Protein AF-A0AAE4A2B8-F1 (afdb_monomer_lite)

Structure (mmCIF, N/CA/C/O backbone):
data_AF-A0AAE4A2B8-F1
#
_entry.id   AF-A0AAE4A2B8-F1
#
loop_
_atom_site.group_PDB
_atom_site.id
_atom_site.type_symbol
_atom_site.label_atom_id
_atom_site.label_alt_id
_atom_site.label_comp_id
_atom_site.label_asym_id
_atom_site.label_entity_id
_atom_site.label_seq_id
_atom_site.pdbx_PDB_ins_code
_atom_site.Cartn_x
_atom_site.Cartn_y
_atom_site.Cartn_z
_atom_site.occupancy
_atom_site.B_iso_or_equiv
_atom_site.auth_seq_id
_atom_site.auth_comp_id
_atom_site.auth_asym_id
_atom_site.auth_atom_id
_atom_site.pdbx_PDB_model_num
ATOM 1 N N . MET A 1 1 ? 23.961 80.476 36.721 1.00 44.56 1 MET A N 1
ATOM 2 C CA . MET A 1 1 ? 23.273 79.254 37.186 1.00 44.56 1 MET A CA 1
ATOM 3 C C . MET A 1 1 ? 22.416 78.763 36.032 1.00 44.56 1 MET A C 1
ATOM 5 O O . MET A 1 1 ? 21.401 79.382 35.756 1.00 44.56 1 MET A O 1
ATOM 9 N N . SER A 1 2 ? 22.883 77.753 35.294 1.00 42.41 2 SER A N 1
ATOM 10 C CA . SER A 1 2 ? 22.175 77.204 34.130 1.00 42.41 2 SER A CA 1
ATOM 11 C C . SER A 1 2 ? 21.962 75.714 34.352 1.00 42.41 2 SER A C 1
ATOM 13 O O . SER A 1 2 ? 22.921 74.942 34.337 1.00 42.41 2 SER A O 1
ATOM 15 N N . ASP A 1 3 ? 20.706 75.346 34.588 1.00 50.31 3 ASP A N 1
ATOM 16 C CA . ASP A 1 3 ? 20.246 73.971 34.750 1.00 50.31 3 ASP A CA 1
ATOM 17 C C . ASP A 1 3 ? 20.332 73.227 33.414 1.00 50.31 3 ASP A C 1
ATOM 19 O O . ASP A 1 3 ? 19.619 73.533 32.455 1.00 50.31 3 ASP A O 1
ATOM 23 N N . LYS A 1 4 ? 21.223 72.237 33.334 1.00 56.34 4 LYS A N 1
ATOM 24 C CA . LYS A 1 4 ? 21.272 71.294 32.213 1.00 56.34 4 LYS A CA 1
ATOM 25 C C . LYS A 1 4 ? 20.307 70.146 32.509 1.00 56.34 4 LYS A C 1
ATOM 27 O O . LYS A 1 4 ? 20.666 69.185 33.185 1.00 56.34 4 LYS A O 1
ATOM 32 N N . MET A 1 5 ? 19.084 70.241 31.985 1.00 54.81 5 MET A N 1
ATOM 33 C CA . MET A 1 5 ? 18.127 69.130 31.953 1.00 54.81 5 MET A CA 1
ATOM 34 C C . MET A 1 5 ? 18.669 67.992 31.082 1.00 54.81 5 MET A C 1
ATOM 36 O O . MET A 1 5 ? 18.694 68.075 29.854 1.00 54.81 5 MET A O 1
ATOM 40 N N . ASN A 1 6 ? 19.099 66.917 31.737 1.00 56.41 6 ASN A N 1
ATOM 41 C CA . ASN A 1 6 ? 19.551 65.689 31.100 1.00 56.41 6 ASN A CA 1
ATOM 42 C C . ASN A 1 6 ? 18.320 64.821 30.774 1.00 56.41 6 ASN A C 1
ATOM 44 O O . ASN A 1 6 ? 17.798 64.115 31.636 1.00 56.41 6 ASN A O 1
ATOM 48 N N . TRP A 1 7 ? 17.822 64.898 29.538 1.00 53.09 7 TRP A N 1
ATOM 49 C CA . TRP A 1 7 ? 16.760 64.016 29.047 1.00 53.09 7 TRP A CA 1
ATOM 50 C C . TRP A 1 7 ? 17.338 62.623 28.770 1.00 53.09 7 TRP A C 1
ATOM 52 O O . TRP A 1 7 ? 17.939 62.374 27.725 1.00 53.09 7 TRP A O 1
ATOM 62 N N . SER A 1 8 ? 17.166 61.698 29.713 1.00 55.66 8 SER A N 1
ATOM 63 C CA . SER A 1 8 ? 17.488 60.281 29.538 1.00 55.66 8 SER A CA 1
ATOM 64 C C . SER A 1 8 ? 16.465 59.619 28.605 1.00 55.66 8 SER A C 1
ATOM 66 O O . SER A 1 8 ? 15.427 59.102 29.017 1.00 55.66 8 SER A O 1
ATOM 68 N N . VAL A 1 9 ? 16.749 59.639 27.302 1.00 60.00 9 VAL A N 1
ATOM 69 C CA . VAL A 1 9 ? 15.958 58.918 26.296 1.00 60.00 9 VAL A CA 1
ATOM 70 C C . VAL A 1 9 ? 16.115 57.415 26.542 1.00 60.00 9 VAL A C 1
ATOM 72 O O . VAL A 1 9 ? 17.179 56.849 26.305 1.00 60.00 9 VAL A O 1
ATOM 75 N N . SER A 1 10 ? 15.059 56.765 27.038 1.00 58.59 10 SER A N 1
ATOM 76 C CA . SER A 1 10 ? 15.020 55.314 27.264 1.00 58.59 10 SER A CA 1
ATOM 77 C C . SER A 1 10 ? 15.259 54.545 25.951 1.00 58.59 10 SER A C 1
ATOM 79 O O . SER A 1 10 ? 14.395 54.575 25.071 1.00 58.59 10 SER A O 1
ATOM 81 N N . PRO A 1 11 ? 16.364 53.785 25.799 1.00 57.56 11 PRO A N 1
ATOM 82 C CA . PRO A 1 11 ? 16.707 53.099 24.547 1.00 57.56 11 PRO A CA 1
ATOM 83 C C . PRO A 1 11 ? 15.892 51.811 24.278 1.00 57.56 11 PRO A C 1
ATOM 85 O O . PRO A 1 11 ? 16.266 50.985 23.448 1.00 57.56 11 PRO A O 1
ATOM 88 N N . GLY A 1 12 ? 14.763 51.604 24.965 1.00 55.81 12 GLY A N 1
ATOM 89 C CA . GLY A 1 12 ? 14.035 50.327 24.972 1.00 55.81 12 GLY A CA 1
ATOM 90 C C . GLY A 1 12 ? 12.977 50.133 23.878 1.00 55.81 12 GLY A C 1
ATOM 91 O O . GLY A 1 12 ? 12.663 48.993 23.542 1.00 55.81 12 GLY A O 1
ATOM 92 N N . ALA A 1 13 ? 12.419 51.204 23.303 1.00 57.38 13 ALA A N 1
ATOM 93 C CA . ALA A 1 13 ? 11.236 51.089 22.438 1.00 57.38 13 ALA A CA 1
ATOM 94 C C . ALA A 1 13 ? 11.555 50.670 20.986 1.00 57.38 13 ALA A C 1
ATOM 96 O O . ALA A 1 13 ? 10.798 49.912 20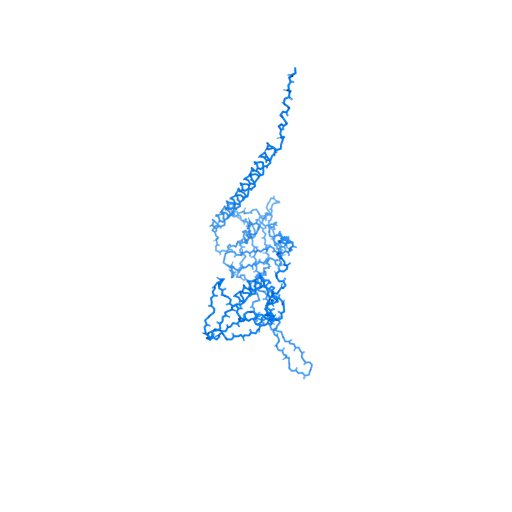.379 1.00 57.38 13 ALA A O 1
ATOM 97 N N . GLY A 1 14 ? 12.697 51.094 20.428 1.00 59.78 14 GLY A N 1
ATOM 98 C CA . GLY A 1 14 ? 13.074 50.773 19.042 1.00 59.78 14 GLY A CA 1
ATOM 99 C C . GLY A 1 14 ? 13.418 49.293 18.815 1.00 59.78 14 GLY A C 1
ATOM 100 O O . GLY A 1 14 ? 13.102 48.725 17.771 1.00 59.78 14 GLY A O 1
ATOM 101 N N . THR A 1 15 ? 14.004 48.636 19.818 1.00 62.59 15 THR A N 1
ATOM 102 C CA . THR A 1 15 ? 14.521 47.256 19.724 1.00 62.59 15 THR A CA 1
ATOM 103 C C . THR A 1 15 ? 13.422 46.188 19.777 1.00 62.59 15 THR A C 1
ATOM 105 O O . THR A 1 15 ? 13.607 45.066 19.303 1.00 62.59 15 THR A O 1
ATOM 108 N N . VAL A 1 16 ? 12.254 46.510 20.341 1.00 70.69 16 VAL A N 1
ATOM 109 C CA . VAL A 1 16 ? 11.109 45.584 20.389 1.00 70.69 16 VAL A CA 1
ATOM 110 C C . VAL A 1 16 ? 10.415 45.523 19.025 1.00 70.69 16 VAL A C 1
ATOM 112 O O . VAL A 1 16 ? 10.127 44.432 18.527 1.00 70.69 16 VAL A O 1
ATOM 115 N N . ILE A 1 17 ? 10.256 46.674 18.363 1.00 73.88 17 ILE A N 1
ATOM 116 C CA . ILE A 1 17 ? 9.599 46.781 17.050 1.00 73.88 17 ILE A CA 1
ATOM 117 C C . ILE A 1 17 ? 10.389 46.024 15.968 1.00 73.88 17 ILE A C 1
ATOM 119 O O . ILE A 1 17 ? 9.799 45.382 15.095 1.00 73.88 17 ILE A O 1
ATOM 123 N N . THR A 1 18 ? 11.724 46.025 16.034 1.00 81.56 18 THR A N 1
ATOM 124 C CA . THR A 1 18 ? 12.570 45.295 15.073 1.00 81.56 18 THR A CA 1
ATOM 125 C C . THR A 1 18 ? 12.458 43.775 15.228 1.00 81.56 18 THR A C 1
ATOM 127 O O . THR A 1 18 ? 12.381 43.059 14.227 1.00 81.56 18 THR A O 1
ATOM 130 N N . ARG A 1 19 ? 12.353 43.260 16.461 1.00 87.31 19 ARG A N 1
ATOM 131 C CA . ARG A 1 19 ? 12.187 41.817 16.729 1.00 87.31 19 ARG A CA 1
ATOM 132 C C . ARG A 1 19 ? 10.827 41.285 16.284 1.00 87.31 19 ARG A C 1
ATOM 134 O O . ARG A 1 19 ? 10.747 40.166 15.774 1.00 87.31 19 ARG A O 1
ATOM 141 N N . GLU A 1 20 ? 9.759 42.058 16.461 1.00 89.44 20 GLU A N 1
ATOM 142 C CA . GLU A 1 20 ? 8.422 41.657 16.012 1.00 89.44 20 GLU A CA 1
ATOM 143 C C . GLU A 1 20 ? 8.308 41.624 14.486 1.00 89.44 20 GLU A C 1
ATOM 145 O O . GLU A 1 20 ? 7.768 40.657 13.940 1.00 89.44 20 GLU A O 1
ATOM 150 N N . ARG A 1 21 ? 8.889 42.612 13.788 1.00 92.38 21 ARG A N 1
ATOM 151 C CA . ARG A 1 21 ? 8.970 42.615 12.318 1.00 92.38 21 ARG A CA 1
ATOM 152 C C . ARG A 1 21 ? 9.756 41.413 11.793 1.00 92.38 21 ARG A C 1
ATOM 154 O O . ARG A 1 21 ? 9.234 40.690 10.949 1.00 92.38 21 ARG A O 1
ATOM 161 N N . ALA A 1 22 ? 10.921 41.118 12.373 1.00 92.44 22 ALA A N 1
ATOM 162 C CA . ALA A 1 22 ? 11.721 39.951 11.993 1.00 92.44 22 ALA A CA 1
ATOM 163 C C . ALA A 1 22 ? 10.960 38.623 12.190 1.00 92.44 22 ALA A C 1
ATOM 165 O O . ALA A 1 22 ? 10.962 37.760 11.313 1.00 92.44 22 ALA A O 1
ATOM 166 N N . ARG A 1 23 ? 10.233 38.459 13.306 1.00 95.19 23 ARG A N 1
ATOM 167 C CA . ARG A 1 23 ? 9.387 37.271 13.544 1.00 95.19 23 ARG A CA 1
ATOM 168 C C . ARG A 1 23 ? 8.221 37.179 12.559 1.00 95.19 23 ARG A C 1
ATOM 170 O O . ARG A 1 23 ? 7.865 36.080 12.132 1.00 95.19 23 ARG A O 1
ATOM 177 N N . ALA A 1 24 ? 7.603 38.306 12.210 1.00 94.69 24 ALA A N 1
ATOM 178 C CA . ALA A 1 24 ? 6.522 38.345 11.231 1.00 94.69 24 ALA A CA 1
ATOM 179 C C . ALA A 1 24 ? 7.020 37.965 9.827 1.00 94.69 24 ALA A C 1
ATOM 181 O O . ALA A 1 24 ? 6.363 37.181 9.140 1.00 94.69 24 ALA A O 1
ATOM 182 N N . GLU A 1 25 ? 8.192 38.455 9.427 1.00 95.94 25 GLU A N 1
ATOM 183 C CA . GLU A 1 25 ? 8.850 38.092 8.168 1.00 95.94 25 GLU A CA 1
ATOM 184 C C . GLU A 1 25 ? 9.233 36.613 8.131 1.00 95.94 25 GLU A C 1
ATOM 186 O O . GLU A 1 25 ? 8.885 35.926 7.171 1.00 95.94 25 GLU A O 1
ATOM 191 N N . GLN A 1 26 ? 9.826 36.080 9.205 1.00 96.38 26 GLN A N 1
ATOM 192 C CA . GLN A 1 26 ? 10.127 34.649 9.325 1.00 96.38 26 GLN A CA 1
ATOM 193 C C . GLN A 1 26 ? 8.867 33.786 9.187 1.00 96.38 26 GLN A C 1
ATOM 195 O O . GLN A 1 26 ? 8.855 32.833 8.409 1.00 96.38 26 GLN A O 1
ATOM 200 N N . ARG A 1 27 ? 7.767 34.145 9.865 1.00 97.56 27 ARG A N 1
ATOM 201 C CA . ARG A 1 27 ? 6.484 33.430 9.739 1.00 97.56 27 ARG A CA 1
ATOM 202 C C . ARG A 1 27 ? 5.917 33.507 8.322 1.00 97.56 27 ARG A C 1
ATOM 204 O O . ARG A 1 27 ? 5.387 32.512 7.830 1.00 97.56 27 ARG A O 1
ATOM 211 N N . ARG A 1 28 ? 6.009 34.663 7.654 1.00 97.38 28 ARG A N 1
ATOM 212 C CA . ARG A 1 28 ? 5.572 34.823 6.254 1.00 97.38 28 ARG A CA 1
ATOM 213 C C . ARG A 1 28 ? 6.415 33.966 5.311 1.00 97.38 28 ARG A C 1
ATOM 215 O O . ARG A 1 28 ? 5.841 33.280 4.468 1.00 97.38 28 ARG A O 1
ATOM 222 N N . ALA A 1 29 ? 7.735 33.946 5.491 1.00 96.69 29 ALA A N 1
ATOM 223 C CA . ALA A 1 29 ? 8.654 33.119 4.714 1.00 96.69 29 ALA A CA 1
ATOM 224 C C . ALA A 1 29 ? 8.389 31.620 4.926 1.00 96.69 29 ALA A C 1
ATOM 226 O O . ALA A 1 29 ? 8.275 30.871 3.958 1.00 96.69 29 ALA A O 1
ATOM 227 N N . GLU A 1 30 ? 8.187 31.180 6.170 1.00 97.38 30 GLU A N 1
ATOM 228 C CA . GLU A 1 30 ? 7.852 29.790 6.493 1.00 97.38 30 GLU A CA 1
ATOM 229 C C . GLU A 1 30 ? 6.497 29.379 5.891 1.00 97.38 30 GLU A C 1
ATOM 231 O O . GLU A 1 30 ? 6.365 28.313 5.281 1.00 97.38 30 GLU A O 1
ATOM 236 N N . GLN A 1 31 ? 5.481 30.243 5.993 1.00 97.62 31 GLN A N 1
ATOM 237 C CA . GLN A 1 31 ? 4.178 30.006 5.374 1.00 97.62 31 GLN A CA 1
ATOM 238 C C . GLN A 1 31 ? 4.271 29.950 3.845 1.00 97.62 31 GLN A C 1
ATOM 240 O O . GLN A 1 31 ? 3.659 29.065 3.239 1.00 97.62 31 GLN A O 1
ATOM 245 N N . ALA A 1 32 ? 5.035 30.850 3.222 1.00 97.00 32 ALA A N 1
ATOM 246 C CA . ALA A 1 32 ? 5.281 30.851 1.783 1.00 97.00 32 ALA A CA 1
ATOM 247 C C . ALA A 1 32 ? 6.007 29.569 1.347 1.00 97.00 32 ALA A C 1
ATOM 249 O O . ALA A 1 32 ? 5.544 28.893 0.429 1.00 97.00 32 ALA A O 1
ATOM 250 N N . ALA A 1 33 ? 7.052 29.154 2.069 1.00 96.31 33 ALA A N 1
ATOM 251 C CA . ALA A 1 33 ? 7.770 27.906 1.820 1.00 96.31 33 ALA A CA 1
ATOM 252 C C . ALA A 1 33 ? 6.855 26.679 1.963 1.00 96.31 33 ALA A C 1
ATOM 254 O O . ALA A 1 33 ? 6.874 25.776 1.125 1.00 96.31 33 ALA A O 1
ATOM 255 N N . ARG A 1 34 ? 5.985 26.648 2.981 1.00 97.38 34 ARG A N 1
ATOM 256 C CA . ARG A 1 34 ? 5.007 25.566 3.168 1.00 97.38 34 ARG A CA 1
ATOM 257 C C . ARG A 1 34 ? 3.971 25.525 2.043 1.00 97.38 34 ARG A C 1
ATOM 259 O O . ARG A 1 34 ? 3.606 24.434 1.599 1.00 97.38 34 ARG A O 1
ATOM 266 N N . ARG A 1 35 ? 3.495 26.685 1.572 1.00 97.50 35 ARG A N 1
ATOM 267 C CA . ARG A 1 35 ? 2.588 26.790 0.414 1.00 97.50 35 ARG A CA 1
ATOM 268 C C . ARG A 1 35 ? 3.275 26.309 -0.863 1.00 97.50 35 ARG A C 1
ATOM 270 O O . ARG A 1 35 ? 2.717 25.442 -1.529 1.00 97.50 35 ARG A O 1
ATOM 277 N N . ALA A 1 36 ? 4.499 26.764 -1.131 1.00 96.31 36 ALA A N 1
ATOM 278 C CA . ALA A 1 36 ? 5.293 26.349 -2.285 1.00 96.31 36 ALA A CA 1
ATOM 279 C C . ALA A 1 36 ? 5.567 24.835 -2.283 1.00 96.31 36 ALA A C 1
ATOM 281 O O . ALA A 1 36 ? 5.339 24.167 -3.289 1.00 96.31 36 ALA A O 1
ATOM 282 N N . ARG A 1 37 ? 5.946 24.251 -1.134 1.00 96.56 37 ARG A N 1
ATOM 283 C CA . ARG A 1 37 ? 6.122 22.793 -0.982 1.00 96.56 37 ARG A CA 1
ATOM 284 C C . ARG A 1 37 ? 4.835 22.026 -1.280 1.00 96.56 37 ARG A C 1
ATOM 286 O O . ARG A 1 37 ? 4.865 21.045 -2.019 1.00 96.56 37 ARG A O 1
ATOM 293 N N . ARG A 1 38 ? 3.694 22.478 -0.747 1.00 96.38 38 ARG A N 1
ATOM 294 C CA . ARG A 1 38 ? 2.382 21.865 -1.025 1.00 96.38 38 ARG A CA 1
ATOM 295 C C . ARG A 1 38 ? 2.003 21.976 -2.498 1.00 96.38 38 ARG A C 1
ATOM 297 O O . ARG A 1 38 ? 1.483 21.018 -3.061 1.00 96.38 38 ARG A O 1
ATOM 304 N N . GLU A 1 39 ? 2.254 23.118 -3.127 1.00 96.94 39 GLU A N 1
ATOM 305 C CA . GLU A 1 39 ? 1.971 23.321 -4.546 1.00 96.94 39 GLU A CA 1
ATOM 306 C C . GLU A 1 39 ? 2.850 22.426 -5.426 1.00 96.94 39 GLU A C 1
ATOM 308 O O . GLU A 1 39 ? 2.325 21.732 -6.296 1.00 96.94 39 GLU A O 1
ATOM 313 N N . ALA A 1 40 ? 4.153 22.353 -5.148 1.00 95.31 40 ALA A N 1
ATOM 314 C CA . ALA A 1 40 ? 5.075 21.448 -5.829 1.00 95.31 40 ALA A CA 1
ATOM 315 C C . ALA A 1 40 ? 4.649 19.979 -5.662 1.00 95.31 40 ALA A C 1
ATOM 317 O O . ALA A 1 40 ? 4.572 19.233 -6.638 1.00 95.31 40 ALA A O 1
ATOM 318 N N . GLN A 1 41 ? 4.266 19.566 -4.449 1.00 92.06 41 GLN A N 1
ATOM 319 C CA . GLN A 1 41 ? 3.732 18.225 -4.196 1.00 92.06 41 GLN A CA 1
ATOM 320 C C . GLN A 1 41 ? 2.450 17.947 -4.993 1.00 92.06 41 GLN A C 1
ATOM 322 O O . GLN A 1 41 ? 2.320 16.862 -5.565 1.00 92.06 41 GLN A O 1
ATOM 327 N N . ARG A 1 42 ? 1.526 18.916 -5.075 1.00 94.94 42 ARG A N 1
ATOM 328 C CA . ARG A 1 42 ? 0.292 18.809 -5.873 1.00 94.94 42 ARG A CA 1
ATOM 329 C C . ARG A 1 42 ? 0.586 18.717 -7.368 1.00 94.94 42 ARG A C 1
ATOM 331 O O . ARG A 1 42 ? 0.005 17.858 -8.027 1.00 94.94 42 ARG A O 1
ATOM 338 N N . LYS A 1 43 ? 1.492 19.547 -7.898 1.00 95.50 43 LYS A N 1
ATOM 339 C CA . LYS A 1 43 ? 1.922 19.507 -9.308 1.00 95.50 43 LYS A CA 1
ATOM 340 C C . LYS A 1 43 ? 2.559 18.159 -9.646 1.00 95.50 43 LYS A C 1
ATOM 342 O O . LYS A 1 43 ? 2.145 17.527 -10.615 1.00 95.50 43 LYS A O 1
ATOM 347 N N . ASN A 1 44 ? 3.455 17.661 -8.794 1.00 91.94 44 ASN A N 1
ATOM 348 C CA . ASN A 1 44 ? 4.092 16.355 -8.976 1.00 91.94 44 ASN A CA 1
ATOM 349 C C . ASN A 1 44 ? 3.072 15.204 -8.920 1.00 91.94 44 ASN A C 1
ATOM 351 O O . ASN A 1 44 ? 3.118 14.299 -9.750 1.00 91.94 44 ASN A O 1
ATOM 355 N N . ALA A 1 45 ? 2.108 15.250 -7.994 1.00 90.12 45 ALA A N 1
ATOM 356 C CA . ALA A 1 45 ? 1.033 14.260 -7.922 1.00 90.12 45 ALA A CA 1
ATOM 357 C C . ALA A 1 45 ? 0.099 14.316 -9.146 1.00 90.12 45 ALA A C 1
ATOM 359 O O . ALA A 1 45 ? -0.316 13.279 -9.662 1.00 90.12 45 ALA A O 1
ATOM 360 N N . ALA A 1 46 ? -0.213 15.514 -9.649 1.00 93.19 46 ALA A N 1
ATOM 361 C CA . ALA A 1 46 ? -1.019 15.691 -10.853 1.00 93.19 46 ALA A CA 1
ATOM 362 C C . ALA A 1 46 ? -0.294 15.175 -12.105 1.00 93.19 46 ALA A C 1
ATOM 364 O O . ALA A 1 46 ? -0.902 14.467 -12.909 1.00 93.19 46 ALA A O 1
ATOM 365 N N . ALA A 1 47 ? 1.000 15.474 -12.251 1.00 93.56 47 ALA A N 1
ATOM 366 C CA . ALA A 1 47 ? 1.837 14.957 -13.331 1.00 93.56 47 ALA A CA 1
ATOM 367 C C . ALA A 1 47 ? 1.908 13.422 -13.299 1.00 93.56 47 ALA A C 1
ATOM 369 O O . ALA A 1 47 ? 1.699 12.774 -14.325 1.00 93.56 47 ALA A O 1
ATOM 370 N N . TRP A 1 48 ? 2.092 12.838 -12.111 1.00 92.44 48 TRP A N 1
ATOM 371 C CA . TRP A 1 48 ? 2.048 11.391 -11.899 1.00 92.44 48 TRP A CA 1
ATOM 372 C C . TRP A 1 48 ? 0.705 10.775 -12.317 1.00 92.44 48 TRP A C 1
ATOM 374 O O . TRP A 1 48 ? 0.669 9.828 -13.102 1.00 92.44 48 TRP A O 1
ATOM 384 N N . ASN A 1 49 ? -0.413 11.354 -11.872 1.00 90.75 49 ASN A N 1
ATOM 385 C CA . ASN A 1 49 ? -1.748 10.875 -12.234 1.00 90.75 49 ASN A CA 1
ATOM 386 C C . ASN A 1 49 ? -2.021 10.987 -13.742 1.00 90.75 49 ASN A C 1
ATOM 388 O O . ASN A 1 49 ? -2.643 10.094 -14.316 1.00 90.75 49 ASN A O 1
ATOM 392 N N . ARG A 1 50 ? -1.540 12.053 -14.398 1.00 92.12 50 ARG A N 1
ATOM 393 C CA . ARG A 1 50 ? -1.613 12.196 -15.861 1.00 92.12 50 ARG A CA 1
ATOM 394 C C . ARG A 1 50 ? -0.798 11.113 -16.564 1.00 92.12 50 ARG A C 1
ATOM 396 O O . ARG A 1 50 ? -1.326 10.481 -17.472 1.00 92.12 50 ARG A O 1
ATOM 403 N N . LYS A 1 51 ? 0.442 10.859 -16.124 1.00 89.88 51 LYS A N 1
ATOM 404 C CA . LYS A 1 51 ? 1.299 9.794 -16.672 1.00 89.88 51 LYS A CA 1
ATOM 405 C C . LYS A 1 51 ? 0.617 8.431 -16.556 1.00 89.88 51 LYS A C 1
ATOM 407 O O . LYS A 1 51 ? 0.531 7.720 -17.546 1.00 89.88 51 LYS A O 1
ATOM 412 N N . LYS A 1 52 ? 0.052 8.119 -15.386 1.00 88.75 52 LYS A N 1
ATOM 413 C CA . LYS A 1 52 ? -0.686 6.874 -15.133 1.00 88.75 52 LYS A CA 1
ATOM 414 C C . LYS A 1 52 ? -1.905 6.705 -16.046 1.00 88.75 52 LYS A C 1
ATOM 416 O O . LYS A 1 52 ? -2.115 5.624 -16.575 1.00 88.75 52 LYS A O 1
ATOM 421 N N . ARG A 1 53 ? -2.703 7.762 -16.242 1.00 88.50 53 ARG A N 1
ATOM 422 C CA . ARG A 1 53 ? -3.909 7.726 -17.095 1.00 88.50 53 ARG A CA 1
ATOM 423 C C . ARG A 1 53 ? -3.609 7.578 -18.586 1.00 88.50 53 ARG A C 1
ATOM 425 O O . ARG A 1 53 ? -4.483 7.143 -19.317 1.00 88.50 53 ARG A O 1
ATOM 432 N N . ARG A 1 54 ? -2.410 7.965 -19.031 1.00 88.31 54 ARG A N 1
ATOM 433 C CA . ARG A 1 54 ? -1.978 7.827 -20.430 1.00 88.31 54 ARG A CA 1
ATOM 434 C C . ARG A 1 54 ? -1.527 6.411 -20.791 1.00 88.31 54 ARG A C 1
ATOM 436 O O . ARG A 1 54 ? -1.282 6.153 -21.963 1.00 88.31 54 ARG A O 1
ATOM 443 N N . VAL A 1 55 ? -1.375 5.519 -19.811 1.00 86.06 55 VAL A N 1
ATOM 444 C CA . VAL A 1 55 ? -0.990 4.131 -20.076 1.00 86.06 55 VAL A CA 1
ATOM 445 C C . VAL A 1 55 ? -2.219 3.377 -20.580 1.00 86.06 55 VAL A C 1
ATOM 447 O O . VAL A 1 55 ? -3.058 2.949 -19.789 1.00 86.06 55 VAL A O 1
ATOM 450 N N . ASN A 1 56 ? -2.321 3.237 -21.900 1.00 86.06 56 ASN A N 1
ATOM 451 C CA . ASN A 1 56 ? -3.257 2.316 -22.535 1.00 86.06 56 ASN A CA 1
ATOM 452 C C . ASN A 1 56 ? -2.643 0.917 -22.476 1.00 86.06 56 ASN A C 1
ATOM 454 O O . ASN A 1 56 ? -1.608 0.681 -23.096 1.00 86.06 56 ASN A O 1
ATOM 458 N N . LEU A 1 57 ? -3.254 0.028 -21.696 1.00 87.75 57 LEU A N 1
ATOM 459 C CA . LEU A 1 57 ? -2.813 -1.358 -21.579 1.00 87.75 57 LEU A CA 1
ATOM 460 C C . LEU A 1 57 ? -3.435 -2.180 -22.708 1.00 87.75 57 LEU A C 1
ATOM 462 O O . LEU A 1 57 ? -4.656 -2.160 -22.883 1.00 87.75 57 LEU A O 1
ATOM 466 N N . ALA A 1 58 ? -2.600 -2.891 -23.462 1.00 86.50 58 ALA A N 1
ATOM 467 C CA . ALA A 1 58 ? -3.054 -3.934 -24.371 1.00 86.50 58 ALA A CA 1
ATOM 468 C C . ALA A 1 58 ? -3.644 -5.118 -23.581 1.00 86.50 58 ALA A C 1
ATOM 470 O O . ALA A 1 58 ? -3.581 -5.174 -22.351 1.00 86.50 58 ALA A O 1
ATOM 471 N N . GLY A 1 59 ? -4.296 -6.046 -24.284 1.00 87.38 59 GLY A N 1
ATOM 472 C CA . GLY A 1 59 ? -5.154 -7.053 -23.658 1.00 87.38 59 GLY A CA 1
ATOM 473 C C . GLY A 1 59 ? -4.453 -7.964 -22.646 1.00 87.38 59 GLY A C 1
ATOM 474 O O . GLY A 1 59 ? -5.091 -8.387 -21.688 1.00 87.38 59 GLY A O 1
ATOM 475 N N . ASP A 1 60 ? -3.179 -8.246 -22.852 1.00 91.19 60 ASP A N 1
ATOM 476 C CA . ASP A 1 60 ? -2.310 -9.099 -22.040 1.00 91.19 60 ASP A CA 1
ATOM 477 C C . ASP A 1 60 ? -1.347 -8.294 -21.153 1.00 91.19 60 ASP A C 1
ATOM 479 O O . ASP A 1 60 ? -0.549 -8.862 -20.413 1.00 91.19 60 ASP A O 1
ATOM 483 N N . GLU A 1 61 ? -1.412 -6.964 -21.188 1.00 92.12 61 GLU A N 1
ATOM 484 C CA . GLU A 1 61 ? -0.509 -6.128 -20.413 1.00 92.12 61 GLU A CA 1
ATOM 485 C C . GLU A 1 61 ? -0.973 -5.915 -18.982 1.00 92.12 61 GLU A C 1
ATOM 487 O O . GLU A 1 61 ? -2.153 -5.709 -18.671 1.00 92.12 61 GLU A O 1
ATOM 492 N N . VAL A 1 62 ? 0.021 -5.877 -18.102 1.00 94.62 62 VAL A N 1
ATOM 493 C CA . VAL A 1 62 ? -0.141 -5.631 -16.683 1.00 94.62 62 VAL A CA 1
ATOM 494 C C . VAL A 1 62 ? 0.769 -4.499 -16.241 1.00 94.62 62 VAL A C 1
ATOM 496 O O . VAL A 1 62 ? 1.930 -4.383 -16.635 1.00 94.62 62 VAL A O 1
ATOM 499 N N . LEU A 1 63 ? 0.220 -3.646 -15.382 1.00 95.50 63 LEU A N 1
ATOM 500 C CA . LEU A 1 63 ? 0.940 -2.553 -14.752 1.00 95.50 63 LEU A CA 1
ATOM 501 C C . LEU A 1 63 ? 0.973 -2.772 -13.243 1.00 95.50 63 LEU A C 1
ATOM 503 O O . LEU A 1 63 ? -0.066 -2.754 -12.581 1.00 95.50 63 LEU A O 1
ATOM 507 N N . LEU A 1 64 ? 2.169 -2.922 -12.690 1.00 96.94 64 LEU A N 1
ATOM 508 C CA . LEU A 1 64 ? 2.397 -2.966 -11.250 1.00 96.94 64 LEU A CA 1
ATOM 509 C C . LEU A 1 64 ? 2.719 -1.554 -10.770 1.00 96.94 64 LEU A C 1
ATOM 511 O O . LEU A 1 64 ? 3.790 -1.022 -11.056 1.00 96.94 64 LEU A O 1
ATOM 515 N N . VAL A 1 65 ? 1.776 -0.921 -10.073 1.00 97.00 65 VAL A N 1
ATOM 516 C CA . VAL A 1 65 ? 1.859 0.496 -9.697 1.00 97.00 65 VAL A CA 1
ATOM 517 C C . VAL A 1 65 ? 2.123 0.654 -8.204 1.00 97.00 65 VAL A C 1
ATOM 519 O O . VAL A 1 65 ? 1.250 0.334 -7.394 1.00 97.00 65 VAL A O 1
ATOM 522 N N . SER A 1 66 ? 3.263 1.253 -7.851 1.00 96.75 66 SER A N 1
ATOM 523 C CA . SER A 1 66 ? 3.545 1.750 -6.501 1.00 96.75 66 SER A CA 1
ATOM 524 C C . SER A 1 66 ? 3.155 3.226 -6.413 1.00 96.75 66 SER A C 1
ATOM 526 O O . SER A 1 66 ? 3.794 4.105 -6.994 1.00 96.75 66 SER A O 1
ATOM 528 N N . ASN A 1 67 ? 2.071 3.532 -5.693 1.00 93.69 67 ASN A N 1
ATOM 529 C CA . ASN A 1 67 ? 1.675 4.931 -5.475 1.00 93.69 67 ASN A CA 1
ATOM 530 C C . ASN A 1 67 ? 2.634 5.657 -4.517 1.00 93.69 67 ASN A C 1
ATOM 532 O O . ASN A 1 67 ? 2.752 6.879 -4.592 1.00 93.69 67 ASN A O 1
ATOM 536 N N . GLU A 1 68 ? 3.279 4.908 -3.623 1.00 92.50 68 GLU A N 1
ATOM 537 C CA . GLU A 1 68 ? 4.164 5.419 -2.573 1.00 92.50 68 GLU A CA 1
ATOM 538 C C . GLU A 1 68 ? 5.485 5.889 -3.178 1.00 92.50 68 GLU A C 1
ATOM 540 O O . GLU A 1 68 ? 5.889 7.030 -2.969 1.00 92.50 68 GLU A O 1
ATOM 545 N N . GLN A 1 69 ? 6.078 5.059 -4.037 1.00 93.06 69 GLN A N 1
ATOM 546 C CA . GLN A 1 69 ? 7.321 5.380 -4.741 1.00 93.06 69 GLN A CA 1
ATOM 547 C C . GLN A 1 69 ? 7.086 6.146 -6.055 1.00 93.06 69 GLN A C 1
ATOM 549 O O . GLN A 1 69 ? 8.032 6.651 -6.653 1.00 93.06 69 GLN A O 1
ATOM 554 N N . ARG A 1 70 ? 5.824 6.290 -6.496 1.00 94.56 70 ARG A N 1
ATOM 555 C CA . ARG A 1 70 ? 5.435 6.949 -7.764 1.00 94.56 70 ARG A CA 1
ATOM 556 C C . ARG A 1 70 ? 6.158 6.351 -8.967 1.00 94.56 70 ARG A C 1
ATOM 558 O O . ARG A 1 70 ? 6.644 7.048 -9.860 1.00 94.56 70 ARG A O 1
ATOM 565 N N . THR A 1 71 ? 6.194 5.033 -8.976 1.00 95.00 71 THR A N 1
ATOM 566 C CA . THR A 1 71 ? 6.848 4.209 -9.980 1.00 95.00 71 THR A CA 1
ATOM 567 C C . THR A 1 71 ? 5.879 3.124 -10.436 1.00 95.00 71 THR A C 1
ATOM 569 O O . THR A 1 71 ? 4.902 2.786 -9.760 1.00 95.00 71 THR A O 1
ATOM 572 N N . PHE A 1 72 ? 6.078 2.636 -11.655 1.00 95.69 72 PHE A N 1
ATOM 573 C CA . PHE A 1 72 ? 5.321 1.512 -12.179 1.00 95.69 72 PHE A CA 1
ATOM 574 C C . PHE A 1 72 ? 6.230 0.629 -13.020 1.00 95.69 72 PHE A C 1
ATOM 576 O O . PHE A 1 72 ? 7.116 1.148 -13.698 1.00 95.69 72 PHE A O 1
ATOM 583 N N . VAL A 1 73 ? 5.982 -0.674 -12.970 1.00 95.31 73 VAL A N 1
ATOM 584 C CA . VAL A 1 73 ? 6.585 -1.660 -13.870 1.00 95.31 73 VAL A CA 1
ATOM 585 C C . VAL A 1 73 ? 5.504 -2.097 -14.842 1.00 95.31 73 VAL A C 1
ATOM 587 O O . VAL A 1 73 ? 4.393 -2.427 -14.417 1.00 95.31 73 VAL A O 1
ATOM 590 N N . ARG A 1 74 ? 5.811 -2.038 -16.136 1.00 93.31 74 ARG A N 1
ATOM 591 C CA . ARG A 1 74 ? 4.945 -2.540 -17.202 1.00 93.31 74 ARG A CA 1
ATOM 592 C C . ARG A 1 74 ? 5.476 -3.904 -17.617 1.00 93.31 74 ARG A C 1
ATOM 594 O O . ARG A 1 74 ? 6.675 -4.055 -17.798 1.00 93.31 74 ARG A O 1
ATOM 601 N N . ALA A 1 75 ? 4.589 -4.873 -17.745 1.00 94.50 75 ALA A N 1
ATOM 602 C CA . ALA A 1 75 ? 4.932 -6.225 -18.150 1.00 94.50 75 ALA A CA 1
ATOM 603 C C . ALA A 1 75 ? 3.802 -6.804 -18.999 1.00 94.50 75 ALA A C 1
ATOM 605 O O . ALA A 1 75 ? 2.670 -6.314 -18.948 1.00 94.50 75 ALA A O 1
ATOM 606 N N . ARG A 1 76 ? 4.090 -7.865 -19.746 1.00 93.62 76 ARG A N 1
ATOM 607 C CA . ARG A 1 76 ? 3.058 -8.704 -20.365 1.00 93.62 76 ARG A CA 1
ATOM 608 C C . ARG A 1 76 ? 2.823 -9.926 -19.494 1.00 93.62 76 ARG A C 1
ATOM 610 O O . ARG A 1 76 ? 3.759 -10.411 -18.865 1.00 93.62 76 ARG A O 1
ATOM 617 N N . LEU A 1 77 ? 1.584 -10.388 -19.417 1.00 94.88 77 LEU A N 1
ATOM 618 C CA . LEU A 1 77 ? 1.292 -11.704 -18.871 1.00 94.88 77 LEU A CA 1
ATOM 619 C C . LEU A 1 77 ? 1.829 -12.754 -19.835 1.00 94.88 77 LEU A C 1
ATOM 621 O O . LEU A 1 77 ? 1.704 -12.608 -21.048 1.00 94.88 77 LEU A O 1
ATOM 625 N N . ASP A 1 78 ? 2.439 -13.781 -19.267 1.00 93.25 78 ASP A N 1
ATOM 626 C CA . ASP A 1 78 ? 2.679 -15.026 -19.981 1.00 93.25 78 ASP A CA 1
ATOM 627 C C . ASP A 1 78 ? 1.342 -15.725 -20.290 1.00 93.25 78 ASP A C 1
ATOM 629 O O . ASP A 1 78 ? 0.303 -15.379 -19.711 1.00 93.25 78 ASP A O 1
ATOM 633 N N . ASP A 1 79 ? 1.356 -16.703 -21.192 1.00 85.50 79 ASP A N 1
ATOM 634 C CA . ASP A 1 79 ? 0.141 -17.381 -21.639 1.00 85.50 79 ASP A CA 1
ATOM 635 C C . ASP A 1 79 ? -0.548 -18.111 -20.472 1.00 85.50 79 ASP A C 1
ATOM 637 O O . ASP A 1 79 ? -0.075 -19.119 -19.948 1.00 85.50 79 ASP A O 1
ATOM 641 N N . GLY A 1 80 ? -1.697 -17.583 -20.040 1.00 84.38 80 GLY A N 1
ATOM 642 C CA . GLY A 1 80 ? -2.519 -18.199 -19.003 1.00 84.38 80 GLY A CA 1
ATOM 643 C C . GLY A 1 80 ? -3.324 -17.209 -18.169 1.00 84.38 80 GLY A C 1
ATOM 644 O O . GLY A 1 80 ? -3.015 -16.022 -18.058 1.00 84.38 80 GLY A O 1
ATOM 645 N N . TYR A 1 81 ? -4.387 -17.712 -17.540 1.00 88.44 81 TYR A N 1
ATOM 646 C CA . TYR A 1 81 ? -5.098 -16.946 -16.523 1.00 88.44 81 TYR A CA 1
ATOM 647 C C . TYR A 1 81 ? -4.303 -16.992 -15.210 1.00 88.44 81 TYR A C 1
ATOM 649 O O . TYR A 1 81 ? -4.019 -18.092 -14.729 1.00 88.44 81 TYR A O 1
ATOM 657 N N . PRO A 1 82 ? -3.953 -15.846 -14.597 1.00 92.44 82 PRO A N 1
ATOM 658 C CA . PRO A 1 82 ? -3.165 -15.845 -13.373 1.00 92.44 82 PRO A CA 1
ATOM 659 C C . PRO A 1 82 ? -3.884 -16.585 -12.241 1.00 92.44 82 PRO A C 1
ATOM 661 O O . PRO A 1 82 ? -4.994 -16.183 -11.867 1.00 92.44 82 PRO A O 1
ATOM 664 N N . PRO A 1 83 ? -3.291 -17.644 -11.664 1.00 93.50 83 PRO A N 1
ATOM 665 C CA . PRO A 1 83 ? -3.963 -18.389 -10.621 1.00 93.50 83 PRO A CA 1
ATOM 666 C C . PRO A 1 83 ? -4.051 -17.556 -9.338 1.00 93.50 83 PRO A C 1
ATOM 668 O O . PRO A 1 83 ? -3.111 -16.864 -8.923 1.00 93.50 83 PRO A O 1
ATOM 671 N N . PHE A 1 84 ? -5.220 -17.637 -8.712 1.00 91.81 84 PHE A N 1
ATOM 672 C CA . PHE A 1 84 ? -5.563 -16.958 -7.472 1.00 91.81 84 PHE A CA 1
ATOM 673 C C . PHE A 1 84 ? -5.767 -18.005 -6.377 1.00 91.81 84 PHE A C 1
ATOM 675 O O . PHE A 1 84 ? -6.574 -18.922 -6.527 1.00 91.81 84 PHE A O 1
ATOM 682 N N . PHE A 1 85 ? -5.031 -17.868 -5.277 1.00 92.06 85 PHE A N 1
ATOM 683 C CA . PHE A 1 85 ? -5.035 -18.809 -4.160 1.00 92.06 85 PHE A CA 1
ATOM 684 C C . PHE A 1 85 ? -5.502 -18.120 -2.873 1.00 92.06 85 PHE A C 1
ATOM 686 O O . PHE A 1 85 ? -5.286 -16.926 -2.669 1.00 92.06 85 PHE A O 1
ATOM 693 N N . GLY A 1 86 ? -6.090 -18.883 -1.952 1.00 88.25 86 GLY A N 1
ATOM 694 C CA . GLY A 1 86 ? -6.522 -18.366 -0.651 1.00 88.25 86 GLY A CA 1
ATOM 695 C C . GLY A 1 86 ? -7.810 -17.537 -0.711 1.00 88.25 86 GLY A C 1
ATOM 696 O O . GLY A 1 86 ? -8.605 -17.666 -1.634 1.00 88.25 86 GLY A O 1
ATOM 697 N N . GLY A 1 87 ? -8.062 -16.734 0.328 1.00 80.56 87 GLY A N 1
ATOM 698 C CA . GLY A 1 87 ? -9.328 -16.001 0.490 1.00 80.56 87 GLY A CA 1
ATOM 699 C C . GLY A 1 87 ? -10.498 -16.835 1.021 1.00 80.56 87 GLY A C 1
ATOM 700 O O . GLY A 1 87 ? -11.520 -16.266 1.395 1.00 80.56 87 GLY A O 1
ATOM 701 N N . TYR A 1 88 ? -10.329 -18.152 1.122 1.00 83.00 88 TYR A N 1
ATOM 702 C CA . TYR A 1 88 ? -11.246 -19.049 1.820 1.00 83.00 88 TYR A CA 1
ATOM 703 C C . TYR A 1 88 ? -10.918 -19.109 3.321 1.00 83.00 88 TYR A C 1
ATOM 705 O O . TYR A 1 88 ? -9.804 -18.780 3.746 1.00 83.00 88 TYR A O 1
ATOM 713 N N . GLY A 1 89 ? -11.903 -19.492 4.138 1.00 85.31 89 GLY A N 1
ATOM 714 C CA . GLY A 1 89 ? -11.723 -19.638 5.583 1.00 85.31 89 GLY A CA 1
ATOM 715 C C . GLY A 1 89 ? -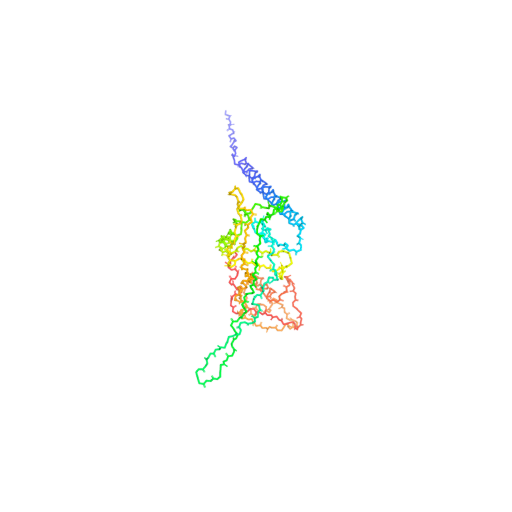10.623 -20.651 5.910 1.00 85.31 89 GLY A C 1
ATOM 716 O O . GLY A 1 89 ? -10.591 -21.732 5.332 1.00 85.31 89 GLY A O 1
ATOM 717 N N . GLY A 1 90 ? -9.717 -20.296 6.822 1.00 87.19 90 GLY A N 1
ATOM 718 C CA . GLY A 1 90 ? -8.672 -21.172 7.353 1.00 87.19 90 GLY A CA 1
ATOM 719 C C . GLY A 1 90 ? -9.246 -22.113 8.401 1.00 87.19 90 GLY A C 1
ATOM 720 O O . GLY A 1 90 ? -8.959 -21.976 9.590 1.00 87.19 90 GLY A O 1
ATOM 721 N N . TRP A 1 91 ? -10.121 -23.004 7.946 1.00 90.19 91 TRP A N 1
ATOM 722 C CA . TRP A 1 91 ? -10.594 -24.139 8.721 1.00 90.19 91 TRP A CA 1
ATOM 723 C C . TRP A 1 91 ? -9.491 -25.190 8.753 1.00 90.19 91 TRP A C 1
ATOM 725 O O . TRP A 1 91 ? -8.960 -25.564 7.708 1.00 90.19 91 TRP A O 1
ATOM 735 N N . GLU A 1 92 ? -9.122 -25.620 9.949 1.00 92.50 92 GLU A N 1
ATOM 736 C CA . GLU A 1 92 ? -8.122 -26.658 10.166 1.00 92.50 92 GLU A CA 1
ATOM 737 C C . GLU A 1 92 ? -8.731 -27.703 11.099 1.00 92.50 92 GLU A C 1
ATOM 739 O O . GLU A 1 92 ? -9.374 -27.353 12.093 1.00 92.50 92 GLU A O 1
ATOM 744 N N . ASP A 1 93 ? -8.562 -28.980 10.765 1.00 95.69 93 ASP A N 1
ATOM 745 C CA . ASP A 1 93 ? -9.017 -30.070 11.621 1.00 95.69 93 ASP A CA 1
ATOM 746 C C . ASP A 1 93 ? -8.020 -30.266 12.765 1.00 95.69 93 ASP A C 1
ATOM 748 O O . ASP A 1 93 ? -6.840 -30.546 12.553 1.00 95.69 93 ASP A O 1
ATOM 752 N N . GLU A 1 94 ? -8.498 -30.101 13.996 1.00 96.44 94 GLU A N 1
ATOM 753 C CA . GLU A 1 94 ? -7.720 -30.310 15.209 1.00 96.44 94 GLU A CA 1
ATOM 754 C C . GLU A 1 94 ? -7.931 -31.755 15.696 1.00 96.44 94 GLU A C 1
ATOM 756 O O . GLU A 1 94 ? -9.069 -32.146 16.008 1.00 96.44 94 GLU A O 1
ATOM 761 N N . PRO A 1 95 ? -6.869 -32.587 15.727 1.00 95.38 95 PRO A N 1
ATOM 762 C CA . PRO A 1 95 ? -6.987 -33.968 16.165 1.00 95.38 95 PRO A CA 1
ATOM 763 C C . PRO A 1 95 ? -7.284 -34.017 17.664 1.00 95.38 95 PRO A C 1
ATOM 765 O O . PRO A 1 95 ? -6.641 -33.343 18.468 1.00 95.38 95 PRO A O 1
ATOM 768 N N . ARG A 1 96 ? -8.244 -34.861 18.049 1.00 96.12 96 ARG A N 1
ATOM 769 C CA . ARG A 1 96 ? -8.582 -35.129 19.449 1.00 96.12 96 ARG A CA 1
ATOM 770 C C . ARG A 1 96 ? -8.342 -36.610 19.734 1.00 96.12 96 ARG A C 1
ATOM 772 O O . ARG A 1 96 ? -9.074 -37.436 19.192 1.00 96.12 96 ARG A O 1
ATOM 779 N N . PRO A 1 97 ? -7.325 -36.976 20.535 1.00 95.88 97 PRO A N 1
ATOM 780 C CA . PRO A 1 97 ? -7.038 -38.376 20.834 1.00 95.88 97 PRO A CA 1
ATOM 781 C C . PRO A 1 97 ? -8.281 -39.103 21.367 1.00 95.88 97 PRO A C 1
ATOM 783 O O . PRO A 1 97 ? -8.901 -38.653 22.328 1.00 95.88 97 PRO A O 1
ATOM 786 N N . GLY A 1 98 ? -8.663 -40.207 20.719 1.00 93.31 98 GLY A N 1
ATOM 787 C CA . GLY A 1 98 ? -9.842 -41.000 21.088 1.00 93.31 98 GLY A CA 1
ATOM 788 C C . GLY A 1 98 ? -11.201 -40.407 20.683 1.00 93.31 98 GLY A C 1
ATOM 789 O O . GLY A 1 98 ? -12.227 -40.928 21.112 1.00 93.31 98 GLY A O 1
ATOM 790 N N . GLN A 1 99 ? -11.242 -39.336 19.880 1.00 95.81 99 GLN A N 1
ATOM 791 C CA . GLN A 1 99 ? -12.478 -38.701 19.401 1.00 95.81 99 GLN A CA 1
ATOM 792 C C . GLN A 1 99 ? -12.385 -38.301 17.918 1.00 95.81 99 GLN A C 1
ATOM 794 O O . GLN A 1 99 ? -11.305 -38.240 17.335 1.00 95.81 99 GLN A O 1
ATOM 799 N N . VAL A 1 100 ? -13.531 -37.986 17.302 1.00 94.44 100 VAL A N 1
ATOM 800 C CA . VAL A 1 100 ? -13.584 -37.388 15.955 1.00 94.44 100 VAL A CA 1
ATOM 801 C C . VAL A 1 100 ? -12.933 -35.999 15.988 1.00 94.44 100 VAL A C 1
ATOM 803 O O . VAL A 1 100 ? -13.125 -35.238 16.949 1.00 94.44 100 VAL A O 1
ATOM 806 N N . SER A 1 101 ? -12.164 -35.664 14.949 1.00 94.44 101 SER A N 1
ATOM 807 C CA . SER A 1 101 ? -11.536 -34.349 14.797 1.00 94.44 101 SER A CA 1
ATOM 808 C C . SER A 1 101 ? -12.567 -33.221 14.890 1.00 94.44 101 SER A C 1
ATOM 810 O O . SER A 1 101 ? -13.739 -33.381 14.543 1.00 94.44 101 SER A O 1
ATOM 812 N N . ALA A 1 102 ? -12.140 -32.079 15.426 1.00 94.88 102 ALA A N 1
ATOM 813 C CA . ALA A 1 102 ? -12.952 -30.869 15.452 1.00 94.88 102 ALA A CA 1
ATOM 814 C C . ALA A 1 102 ? -12.424 -29.891 14.404 1.00 94.88 102 ALA A C 1
ATOM 816 O O . ALA A 1 102 ? -11.237 -29.577 14.399 1.00 94.88 102 ALA A O 1
ATOM 817 N N . THR A 1 103 ? -13.297 -29.376 13.544 1.00 95.69 103 THR A N 1
ATOM 818 C CA . THR A 1 103 ? -12.917 -28.341 12.579 1.00 95.69 103 THR A CA 1
ATOM 819 C C . THR A 1 103 ? -12.902 -26.982 13.279 1.00 95.69 103 THR A C 1
ATOM 821 O O . THR A 1 103 ? -13.941 -26.479 13.715 1.00 95.69 103 THR A O 1
ATOM 824 N N . VAL A 1 104 ? -11.720 -26.378 13.407 1.00 94.88 104 VAL A N 1
ATOM 825 C CA . VAL A 1 104 ? -11.515 -25.102 14.105 1.00 94.88 104 VAL A CA 1
ATOM 826 C C . VAL A 1 104 ? -11.192 -24.002 13.105 1.00 94.88 104 VAL A C 1
ATOM 828 O O . VAL A 1 104 ? -10.389 -24.167 12.189 1.00 94.88 104 VAL A O 1
ATOM 831 N N . TYR A 1 105 ? -11.808 -22.837 13.294 1.00 92.50 105 TYR A N 1
ATOM 832 C CA . TYR A 1 105 ? -11.512 -21.659 12.491 1.00 92.50 105 TYR A CA 1
ATOM 833 C C . TYR A 1 105 ? -10.286 -20.919 13.039 1.00 92.50 105 TYR A C 1
ATOM 835 O O . TYR A 1 105 ? -10.357 -20.282 14.091 1.00 92.50 105 TYR A O 1
ATOM 843 N N . ARG A 1 106 ? -9.161 -20.957 12.314 1.00 91.12 106 ARG A N 1
ATOM 844 C CA . ARG A 1 106 ? -7.909 -20.265 12.691 1.00 91.12 106 ARG A CA 1
ATOM 845 C C . ARG A 1 106 ? -7.795 -18.848 12.117 1.00 91.12 106 ARG A C 1
ATOM 847 O O . ARG A 1 106 ? -6.853 -18.125 12.430 1.00 91.12 106 ARG A O 1
ATOM 854 N N . GLY A 1 107 ? -8.758 -18.432 11.296 1.00 88.19 107 GLY A N 1
ATOM 855 C CA . GLY A 1 107 ? -8.788 -17.123 10.643 1.00 88.19 107 GLY A CA 1
ATOM 856 C C . GLY A 1 107 ? -8.825 -17.229 9.122 1.00 88.19 107 GLY A C 1
ATOM 857 O O . GLY A 1 107 ? -8.929 -18.310 8.559 1.00 88.19 107 GLY A O 1
ATOM 858 N N . THR A 1 108 ? -8.758 -16.098 8.423 1.00 89.75 108 THR A N 1
ATOM 859 C CA . THR A 1 108 ? -8.704 -16.073 6.952 1.00 89.75 108 THR A CA 1
ATOM 860 C C . THR A 1 108 ? -7.264 -15.886 6.493 1.00 89.75 108 THR A C 1
ATOM 862 O O . THR A 1 108 ? -6.608 -14.916 6.880 1.00 89.75 108 THR A O 1
ATOM 865 N N . ARG A 1 109 ? -6.763 -16.771 5.625 1.00 90.06 109 ARG A N 1
ATOM 866 C CA . ARG A 1 109 ? -5.459 -16.563 4.981 1.00 90.06 109 ARG A CA 1
ATOM 867 C C . ARG A 1 109 ? -5.592 -15.465 3.925 1.00 90.06 109 ARG A C 1
ATOM 869 O O . ARG A 1 109 ? -6.502 -15.501 3.096 1.00 90.06 109 ARG A O 1
ATOM 876 N N . ALA A 1 110 ? -4.683 -14.489 3.952 1.00 92.69 110 ALA A N 1
ATOM 877 C CA . ALA A 1 110 ? -4.667 -13.423 2.955 1.00 92.69 110 ALA A CA 1
ATOM 878 C C . ALA A 1 110 ? -4.529 -14.030 1.543 1.00 92.69 110 ALA A C 1
ATOM 880 O O . ALA A 1 110 ? -3.624 -14.845 1.343 1.00 92.69 110 ALA A O 1
ATOM 881 N N . PRO A 1 111 ? -5.386 -13.643 0.583 1.00 95.44 111 PRO A N 1
ATOM 882 C CA . PRO A 1 111 ? -5.290 -14.101 -0.791 1.00 95.44 111 PRO A CA 1
ATOM 883 C C . PRO A 1 111 ? -3.907 -13.892 -1.401 1.00 95.44 111 PRO A C 1
ATOM 885 O O . PRO A 1 111 ? -3.218 -12.909 -1.105 1.00 95.44 111 PRO A O 1
ATOM 888 N N . GLN A 1 112 ? -3.542 -14.801 -2.291 1.00 97.06 112 GLN A N 1
ATOM 889 C CA . GLN A 1 112 ? -2.327 -14.781 -3.083 1.00 97.06 112 GLN A CA 1
ATOM 890 C C . GLN A 1 112 ? -2.677 -14.785 -4.568 1.00 97.06 112 GLN A C 1
ATOM 892 O O . GLN A 1 112 ? -3.665 -15.375 -4.998 1.00 97.06 112 GLN A O 1
ATOM 897 N N . LEU A 1 113 ? -1.847 -14.122 -5.356 1.00 97.31 113 LEU A N 1
ATOM 898 C CA . LEU A 1 113 ? -1.990 -14.004 -6.796 1.00 97.31 113 LEU A CA 1
ATOM 899 C C . LEU A 1 113 ? -0.622 -14.261 -7.416 1.00 97.31 113 LEU A C 1
ATOM 901 O O . LEU A 1 113 ? 0.335 -13.559 -7.097 1.00 97.31 113 LEU A O 1
ATOM 905 N N . ARG A 1 114 ? -0.518 -15.266 -8.284 1.00 97.62 114 ARG A N 1
ATOM 906 C CA . ARG A 1 114 ? 0.736 -15.588 -8.972 1.00 97.62 114 ARG A CA 1
ATOM 907 C C . ARG A 1 114 ? 0.658 -15.077 -10.404 1.00 97.62 114 ARG A C 1
ATOM 909 O O . ARG A 1 114 ? -0.225 -15.476 -11.152 1.00 97.62 114 ARG A O 1
ATOM 916 N N . LEU A 1 115 ? 1.569 -14.183 -10.764 1.00 97.38 115 LEU A N 1
ATOM 917 C CA . LEU A 1 115 ? 1.674 -13.606 -12.099 1.00 97.38 115 LEU A CA 1
ATOM 918 C C . LEU A 1 115 ? 2.938 -14.139 -12.770 1.00 97.38 115 LEU A C 1
ATOM 920 O O . LEU A 1 115 ? 4.032 -13.897 -12.267 1.00 97.38 115 LEU A O 1
ATOM 924 N N . SER A 1 116 ? 2.796 -14.823 -13.898 1.00 97.25 116 SER A N 1
ATOM 925 C CA . SER A 1 116 ? 3.913 -15.070 -14.812 1.00 97.25 116 SER A CA 1
ATOM 926 C C . SER A 1 116 ? 4.012 -13.868 -15.744 1.00 97.25 116 SER A C 1
ATOM 928 O O . SER A 1 116 ? 3.052 -13.548 -16.442 1.00 97.25 116 SER A O 1
ATOM 930 N N . LEU A 1 117 ? 5.121 -13.140 -15.671 1.00 96.19 117 LEU A N 1
ATOM 931 C CA . LEU A 1 117 ? 5.326 -11.872 -16.356 1.00 96.19 117 LEU A CA 1
ATOM 932 C C . LEU A 1 117 ? 6.516 -11.956 -17.304 1.00 96.19 117 LEU A C 1
ATOM 934 O O . LEU A 1 117 ? 7.551 -12.531 -16.973 1.00 96.19 117 LEU A O 1
ATOM 938 N N . ILE A 1 118 ? 6.385 -11.290 -18.441 1.00 94.75 118 ILE A N 1
ATOM 939 C CA . ILE A 1 118 ? 7.460 -11.023 -19.385 1.00 94.75 118 ILE A CA 1
ATOM 940 C C . ILE A 1 118 ? 7.798 -9.534 -19.273 1.00 94.75 118 ILE A C 1
ATOM 942 O O . ILE A 1 118 ? 6.954 -8.671 -19.537 1.00 94.75 118 ILE A O 1
ATOM 946 N N . LEU A 1 119 ? 9.023 -9.237 -18.844 1.00 94.50 119 LEU A N 1
ATOM 947 C CA . LEU A 1 119 ? 9.589 -7.889 -18.802 1.00 94.50 119 LEU A CA 1
ATOM 948 C C . LEU A 1 119 ? 10.345 -7.587 -20.092 1.00 94.50 119 LEU A C 1
ATOM 950 O O . LEU A 1 119 ? 10.859 -8.502 -20.735 1.00 94.50 119 LEU A O 1
ATOM 954 N N . GLY A 1 120 ? 10.462 -6.303 -20.427 1.00 90.12 120 GLY A N 1
ATOM 955 C CA . GLY A 1 120 ? 11.038 -5.870 -21.696 1.00 90.12 120 GLY A CA 1
ATOM 956 C C . GLY A 1 120 ? 10.073 -6.080 -22.863 1.00 90.12 120 GLY A C 1
ATOM 957 O O . GLY A 1 120 ? 8.880 -6.319 -22.672 1.00 90.12 120 GLY A O 1
ATOM 958 N N . GLY A 1 121 ? 10.578 -5.949 -24.087 1.00 74.88 121 GLY A N 1
ATOM 959 C CA . GLY A 1 121 ? 9.707 -5.910 -25.260 1.00 74.88 121 GLY A CA 1
ATOM 960 C C . GLY A 1 121 ? 10.304 -6.401 -26.557 1.00 74.88 121 GLY A C 1
ATOM 961 O O . GLY A 1 121 ? 9.724 -6.108 -27.587 1.00 74.88 121 GLY A O 1
ATOM 962 N N . TRP A 1 122 ? 11.420 -7.128 -26.563 1.00 66.94 122 TRP A N 1
ATOM 963 C CA . TRP A 1 122 ? 11.990 -7.623 -27.820 1.00 66.94 122 TRP A CA 1
ATOM 964 C C . TRP A 1 122 ? 11.031 -8.587 -28.552 1.00 66.94 122 TRP A C 1
ATOM 966 O O . TRP A 1 122 ? 10.423 -9.434 -27.894 1.00 66.94 122 TRP A O 1
ATOM 976 N N . PRO A 1 123 ? 10.855 -8.471 -29.887 1.00 64.00 123 PRO A N 1
ATOM 977 C CA . PRO A 1 123 ? 11.568 -7.599 -30.839 1.00 64.00 123 PRO A CA 1
ATOM 978 C C . PRO A 1 123 ? 10.993 -6.178 -31.010 1.00 64.00 123 PRO A C 1
ATOM 980 O O . PRO A 1 123 ? 11.458 -5.419 -31.858 1.00 64.00 123 PRO A O 1
ATOM 983 N N . TYR A 1 124 ? 9.980 -5.791 -30.241 1.00 67.12 124 TYR A N 1
ATOM 984 C CA . TYR A 1 124 ? 9.287 -4.514 -30.382 1.00 67.12 124 TYR A CA 1
ATOM 985 C C . TYR A 1 124 ? 10.142 -3.326 -29.891 1.00 67.12 124 TYR A C 1
ATOM 987 O O . TYR A 1 124 ? 10.626 -3.329 -28.754 1.00 67.12 124 TYR A O 1
ATOM 995 N N . PRO A 1 125 ? 10.312 -2.266 -30.704 1.00 66.69 125 PRO A N 1
ATOM 996 C CA . PRO A 1 125 ? 10.999 -1.051 -30.274 1.00 66.69 125 PRO A CA 1
ATOM 997 C C . PRO A 1 125 ? 10.193 -0.280 -29.213 1.00 66.69 125 PRO A C 1
ATOM 999 O O . PRO A 1 125 ? 9.030 -0.576 -28.920 1.00 66.69 125 PRO A O 1
ATOM 1002 N N . ALA A 1 126 ? 10.819 0.735 -28.609 1.00 58.16 126 ALA A N 1
ATOM 1003 C CA . ALA A 1 126 ? 10.157 1.658 -27.687 1.00 58.16 126 ALA A CA 1
ATOM 1004 C C . ALA A 1 126 ? 8.828 2.200 -28.274 1.00 58.16 126 ALA A C 1
ATOM 1006 O O . ALA A 1 126 ? 8.740 2.433 -29.479 1.00 58.16 126 ALA A O 1
ATOM 1007 N N . PRO A 1 127 ? 7.783 2.424 -27.454 1.00 58.12 127 PRO A N 1
ATOM 1008 C CA . PRO A 1 127 ? 7.765 2.360 -25.990 1.00 58.12 127 PRO A CA 1
ATOM 1009 C C . PRO A 1 127 ? 7.613 0.939 -25.417 1.00 58.12 127 PRO A C 1
ATOM 1011 O O . PRO A 1 127 ? 7.521 0.796 -24.199 1.00 58.12 127 PRO A O 1
ATOM 1014 N N . TRP A 1 128 ? 7.538 -0.082 -26.276 1.00 55.59 128 TRP A N 1
ATOM 1015 C CA . TRP A 1 128 ? 7.291 -1.478 -25.905 1.00 55.59 128 TRP A CA 1
ATOM 1016 C C . TRP A 1 128 ? 8.576 -2.188 -25.478 1.00 55.59 128 TRP A C 1
ATOM 1018 O O . TRP A 1 128 ? 8.555 -2.924 -24.500 1.00 55.59 128 TRP A O 1
ATOM 1028 N N . GLY A 1 129 ? 9.708 -1.862 -26.112 1.00 61.28 129 GLY A N 1
ATOM 1029 C CA . GLY A 1 129 ? 11.061 -2.195 -25.653 1.00 61.28 129 GLY A CA 1
ATOM 1030 C C . GLY A 1 129 ? 11.486 -1.371 -24.436 1.00 61.28 129 GLY A C 1
ATOM 1031 O O . GLY A 1 129 ? 12.443 -0.602 -24.511 1.00 61.28 129 GLY A O 1
ATOM 1032 N N . ALA A 1 130 ? 10.724 -1.454 -23.341 1.00 63.88 130 ALA A N 1
ATOM 1033 C CA . ALA A 1 130 ? 11.118 -0.868 -22.068 1.00 63.88 130 ALA A CA 1
ATOM 1034 C C . ALA A 1 130 ? 12.480 -1.431 -21.635 1.00 63.88 130 ALA A C 1
ATOM 1036 O O . ALA A 1 130 ? 12.814 -2.578 -21.931 1.00 63.88 130 ALA A O 1
ATOM 1037 N N . ASP A 1 131 ? 13.261 -0.599 -20.950 1.00 87.94 131 ASP A N 1
ATOM 1038 C CA . ASP A 1 131 ? 14.541 -0.977 -20.359 1.00 87.94 131 ASP A CA 1
ATOM 1039 C C . ASP A 1 131 ? 14.317 -2.133 -19.364 1.00 87.94 131 ASP A C 1
ATOM 1041 O O . ASP A 1 131 ? 13.894 -1.923 -18.224 1.00 87.94 131 ASP A O 1
ATOM 1045 N N . CYS A 1 132 ? 14.552 -3.364 -19.832 1.00 92.31 132 CYS A N 1
ATOM 1046 C CA . CYS A 1 132 ? 14.334 -4.585 -19.064 1.00 92.31 132 CYS A CA 1
ATOM 1047 C C . CYS A 1 132 ? 15.152 -4.557 -17.767 1.00 92.31 132 CYS A C 1
ATOM 1049 O O . CYS A 1 132 ? 14.665 -4.974 -16.720 1.00 92.31 132 CYS A O 1
ATOM 1051 N N . ASP A 1 133 ? 16.363 -3.997 -17.803 1.00 93.94 133 ASP A N 1
ATOM 1052 C CA . ASP A 1 133 ? 17.217 -3.819 -16.630 1.00 93.94 133 ASP A CA 1
ATOM 1053 C C . ASP A 1 133 ? 16.568 -2.910 -15.589 1.00 93.94 133 ASP A C 1
ATOM 1055 O O . ASP A 1 133 ? 16.580 -3.216 -14.392 1.00 93.94 133 ASP A O 1
ATOM 1059 N N . ARG A 1 134 ? 15.989 -1.792 -16.032 1.00 94.38 134 ARG A N 1
ATOM 1060 C CA . ARG A 1 134 ? 15.258 -0.879 -15.152 1.00 94.38 134 ARG A CA 1
ATOM 1061 C C . ARG A 1 134 ? 14.059 -1.570 -14.510 1.00 94.38 134 ARG A C 1
ATOM 1063 O O . ARG A 1 134 ? 13.871 -1.426 -13.301 1.00 94.38 134 ARG A O 1
ATOM 1070 N N . ASP A 1 135 ? 13.271 -2.309 -15.283 1.00 94.75 135 ASP A N 1
ATOM 1071 C CA . ASP A 1 135 ? 12.083 -2.999 -14.772 1.00 94.75 135 ASP A CA 1
ATOM 1072 C C . ASP A 1 135 ? 12.450 -4.139 -13.808 1.00 94.75 135 ASP A C 1
ATOM 1074 O O . ASP A 1 135 ? 11.815 -4.273 -12.758 1.00 94.75 135 ASP A O 1
ATOM 1078 N N . ILE A 1 136 ? 13.531 -4.880 -14.087 1.00 96.38 136 ILE A N 1
ATOM 1079 C CA . ILE A 1 136 ? 14.108 -5.878 -13.174 1.00 96.38 136 ILE A CA 1
ATOM 1080 C C . ILE A 1 136 ? 14.495 -5.226 -11.844 1.00 96.38 136 ILE A C 1
ATOM 1082 O O . ILE A 1 136 ? 14.049 -5.674 -10.787 1.00 96.38 136 ILE A O 1
ATOM 1086 N N . ARG A 1 137 ? 15.284 -4.141 -11.878 1.00 96.69 137 ARG A N 1
ATOM 1087 C CA . ARG A 1 137 ? 15.724 -3.431 -10.662 1.00 96.69 137 ARG A CA 1
ATOM 1088 C C . ARG A 1 137 ? 14.544 -2.875 -9.873 1.00 96.69 137 ARG A C 1
ATOM 1090 O O . ARG A 1 137 ? 14.554 -2.917 -8.649 1.00 96.69 137 ARG A O 1
ATOM 1097 N N . MET A 1 138 ? 13.524 -2.359 -10.558 1.00 96.88 138 MET A N 1
ATOM 1098 C CA . MET A 1 138 ? 12.321 -1.838 -9.911 1.00 96.88 138 MET A CA 1
ATOM 1099 C C . MET A 1 138 ? 11.492 -2.938 -9.240 1.00 96.88 138 MET A C 1
ATOM 1101 O O . MET A 1 138 ? 11.027 -2.734 -8.121 1.00 96.88 138 MET A O 1
ATOM 1105 N N . LEU A 1 139 ? 11.322 -4.097 -9.883 1.00 97.06 139 LEU A N 1
ATOM 1106 C CA . LEU A 1 139 ? 10.657 -5.245 -9.262 1.00 97.06 139 LEU A CA 1
ATOM 1107 C C . LEU A 1 139 ? 11.427 -5.771 -8.056 1.00 97.06 139 LEU A C 1
ATOM 1109 O O . LEU A 1 139 ? 10.823 -6.012 -7.011 1.00 97.06 139 LEU A O 1
ATOM 1113 N N . ASP A 1 140 ? 12.744 -5.907 -8.188 1.00 97.44 140 ASP A N 1
ATOM 1114 C CA . ASP A 1 140 ? 13.604 -6.353 -7.095 1.00 97.44 140 ASP A CA 1
ATOM 1115 C C . ASP A 1 140 ? 13.525 -5.380 -5.908 1.00 97.44 140 ASP A C 1
ATOM 1117 O O . ASP A 1 140 ? 13.333 -5.795 -4.766 1.00 97.44 140 ASP A O 1
ATOM 1121 N N . HIS A 1 141 ? 13.522 -4.074 -6.190 1.00 96.88 141 HIS A N 1
ATOM 1122 C CA . HIS A 1 141 ? 13.321 -3.032 -5.187 1.00 96.88 141 HIS A CA 1
ATOM 1123 C C . HIS A 1 141 ? 11.961 -3.137 -4.482 1.00 96.88 141 HIS A C 1
ATOM 1125 O O . HIS A 1 141 ? 11.909 -3.054 -3.258 1.00 96.88 141 HIS A O 1
ATOM 1131 N N . TYR A 1 142 ? 10.864 -3.364 -5.215 1.00 97.31 142 TYR A N 1
ATOM 1132 C CA . TYR A 1 142 ? 9.539 -3.551 -4.606 1.00 97.31 142 TYR A CA 1
ATOM 1133 C C . TYR A 1 142 ? 9.469 -4.772 -3.682 1.00 97.31 142 TYR A C 1
ATOM 1135 O O . TYR A 1 142 ? 8.701 -4.753 -2.719 1.00 97.31 142 TYR A O 1
ATOM 1143 N N . ALA A 1 143 ? 10.214 -5.835 -3.998 1.00 97.06 143 ALA A N 1
ATOM 1144 C CA . ALA A 1 143 ? 10.193 -7.086 -3.247 1.00 97.06 143 ALA A CA 1
ATOM 1145 C C . ALA A 1 143 ? 11.130 -7.085 -2.037 1.00 97.06 143 ALA A C 1
ATOM 1147 O O . ALA A 1 143 ? 10.793 -7.682 -1.017 1.00 97.06 143 ALA A O 1
ATOM 1148 N N . ARG A 1 144 ? 12.301 -6.448 -2.150 1.00 95.81 144 ARG A N 1
ATOM 1149 C CA . ARG A 1 144 ? 13.365 -6.555 -1.143 1.00 95.81 144 ARG A CA 1
ATOM 1150 C C . ARG A 1 144 ? 13.492 -5.346 -0.238 1.00 95.81 144 ARG A C 1
ATOM 1152 O O . ARG A 1 144 ? 13.912 -5.522 0.900 1.00 95.81 144 ARG A O 1
ATOM 1159 N N . LEU A 1 145 ? 13.184 -4.141 -0.723 1.00 94.62 145 LEU A N 1
ATOM 1160 C CA . LEU A 1 145 ? 13.401 -2.935 0.069 1.00 94.62 145 LEU A CA 1
ATOM 1161 C C . LEU A 1 145 ? 12.109 -2.533 0.796 1.00 94.62 145 LEU A C 1
ATOM 1163 O O . LEU A 1 145 ? 11.147 -2.110 0.140 1.00 94.62 145 LEU A O 1
ATOM 1167 N N . PRO A 1 146 ? 12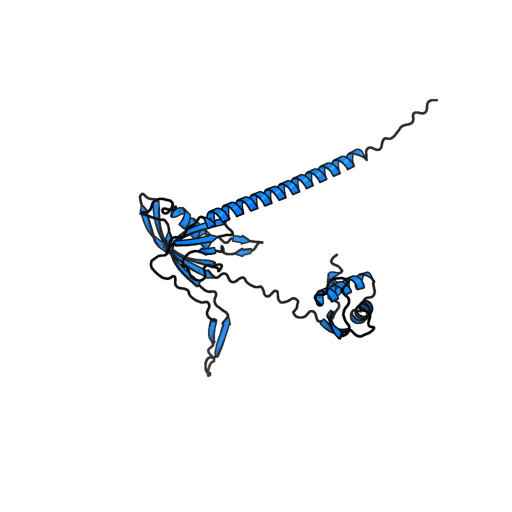.056 -2.657 2.136 1.00 93.25 146 PRO A N 1
ATOM 1168 C CA . PRO A 1 146 ? 10.942 -2.119 2.893 1.00 93.25 146 PRO A CA 1
ATOM 1169 C C . PRO A 1 146 ? 10.923 -0.592 2.780 1.00 93.25 146 PRO A C 1
ATOM 1171 O O . PRO A 1 146 ? 11.945 0.075 2.626 1.00 93.25 146 PRO A O 1
ATOM 1174 N N . LEU A 1 147 ? 9.722 -0.035 2.848 1.00 93.12 147 LEU A N 1
ATOM 1175 C CA . LEU A 1 147 ? 9.501 1.391 2.984 1.00 93.12 147 LEU A CA 1
ATOM 1176 C C . LEU A 1 147 ? 9.356 1.721 4.463 1.00 93.12 147 LEU A C 1
ATOM 1178 O O . LEU A 1 147 ? 8.473 1.188 5.136 1.00 93.12 147 LEU A O 1
ATOM 1182 N N . GLU A 1 148 ? 10.164 2.656 4.943 1.00 91.69 148 GLU A N 1
ATOM 1183 C CA . GLU A 1 148 ? 9.955 3.274 6.247 1.00 91.69 148 GLU A CA 1
ATOM 1184 C C . GLU A 1 148 ? 8.760 4.233 6.162 1.00 91.69 148 GLU A C 1
ATOM 1186 O O . GLU A 1 148 ? 8.715 5.156 5.344 1.00 91.69 148 GLU A O 1
ATOM 1191 N N . THR A 1 149 ? 7.736 4.003 6.980 1.00 86.94 149 THR A N 1
ATOM 1192 C CA . THR A 1 149 ? 6.605 4.922 7.153 1.00 86.94 149 THR A CA 1
ATOM 1193 C C . THR A 1 149 ? 6.346 5.079 8.644 1.00 86.94 149 THR A C 1
ATOM 1195 O O . THR A 1 149 ? 6.064 4.097 9.316 1.00 86.94 149 THR A O 1
ATOM 1198 N N . ASP A 1 150 ? 6.432 6.305 9.162 1.00 86.25 150 ASP A N 1
ATOM 1199 C CA . ASP A 1 150 ? 6.145 6.619 10.572 1.00 86.25 150 ASP A CA 1
ATOM 1200 C C . ASP A 1 150 ? 6.974 5.806 11.596 1.00 86.25 150 ASP A C 1
ATOM 1202 O O . ASP A 1 150 ? 6.520 5.548 12.707 1.00 86.25 150 ASP A O 1
ATOM 1206 N N . GLY A 1 151 ? 8.207 5.428 11.235 1.00 86.94 151 GLY A N 1
ATOM 1207 C CA . GLY A 1 151 ? 9.105 4.636 12.088 1.00 86.94 151 GLY A CA 1
ATOM 1208 C C . GLY A 1 151 ? 8.859 3.125 12.043 1.00 86.94 151 GLY A C 1
ATOM 1209 O O . GLY A 1 151 ? 9.522 2.388 12.766 1.00 86.94 151 GLY A O 1
ATOM 1210 N N . GLU A 1 152 ? 7.938 2.661 11.195 1.00 88.50 152 GLU A N 1
ATOM 1211 C CA . GLU A 1 152 ? 7.697 1.242 10.940 1.00 88.50 152 GLU A CA 1
ATOM 1212 C C . GLU A 1 152 ? 8.140 0.871 9.518 1.00 88.50 152 GLU A C 1
ATOM 1214 O O . GLU A 1 152 ? 7.828 1.560 8.540 1.00 88.50 152 GLU A O 1
ATOM 1219 N N . GLU A 1 153 ? 8.856 -0.244 9.396 1.00 93.31 153 GLU A N 1
ATOM 1220 C CA . GLU A 1 153 ? 9.198 -0.841 8.108 1.00 93.31 153 GLU A CA 1
ATOM 1221 C C . GLU A 1 153 ? 8.023 -1.668 7.582 1.00 93.31 153 GLU A C 1
ATOM 1223 O O . GLU A 1 153 ? 7.483 -2.540 8.268 1.00 93.31 153 GLU A O 1
ATOM 1228 N N . ARG A 1 154 ? 7.622 -1.420 6.334 1.00 93.50 154 ARG A N 1
ATOM 1229 C CA . ARG A 1 154 ? 6.572 -2.201 5.666 1.00 93.50 154 ARG A CA 1
ATOM 1230 C C . ARG A 1 154 ? 6.909 -2.472 4.203 1.00 93.50 154 ARG A C 1
ATOM 1232 O O . ARG A 1 154 ? 7.585 -1.660 3.576 1.00 93.50 154 ARG A O 1
ATOM 1239 N N . PRO A 1 155 ? 6.420 -3.574 3.610 1.00 96.19 155 PRO A N 1
ATOM 1240 C CA . PRO A 1 155 ? 6.671 -3.855 2.202 1.00 96.19 155 PRO A CA 1
ATOM 1241 C C . PRO A 1 155 ? 5.994 -2.819 1.293 1.00 96.19 155 PRO A C 1
ATOM 1243 O O . PRO A 1 155 ? 4.962 -2.235 1.645 1.00 96.19 155 PRO A O 1
ATOM 1246 N N . THR A 1 156 ? 6.548 -2.631 0.094 1.00 96.75 156 THR A N 1
ATOM 1247 C CA . THR A 1 156 ? 5.996 -1.705 -0.905 1.00 96.75 156 THR A CA 1
ATOM 1248 C C . THR A 1 156 ? 4.600 -2.152 -1.343 1.00 96.75 156 THR A C 1
ATOM 1250 O O . THR A 1 156 ? 4.411 -3.282 -1.804 1.00 96.75 156 THR A O 1
ATOM 1253 N N . LEU A 1 157 ? 3.607 -1.259 -1.237 1.00 97.25 157 LEU A N 1
ATOM 1254 C CA . LEU A 1 157 ? 2.234 -1.575 -1.629 1.00 97.25 157 LEU A CA 1
ATOM 1255 C C . LEU A 1 157 ? 1.979 -1.284 -3.111 1.00 97.25 157 LEU A C 1
ATOM 1257 O O . LEU A 1 157 ? 2.070 -0.151 -3.589 1.00 97.25 157 LEU A O 1
ATOM 1261 N N . LEU A 1 158 ? 1.551 -2.320 -3.822 1.00 98.00 158 LEU A N 1
ATOM 1262 C CA . LEU A 1 158 ? 1.287 -2.323 -5.250 1.00 98.00 158 LEU A CA 1
ATOM 1263 C C . LEU A 1 158 ? -0.211 -2.395 -5.550 1.00 98.00 158 LEU A C 1
ATOM 1265 O O . LEU A 1 158 ? -0.993 -3.061 -4.866 1.00 98.00 158 LEU A O 1
ATOM 1269 N N . ARG A 1 159 ? -0.614 -1.727 -6.631 1.00 97.38 159 ARG A N 1
ATOM 1270 C CA . ARG A 1 159 ? -1.881 -1.982 -7.325 1.00 97.38 159 ARG A CA 1
ATOM 1271 C C . ARG A 1 159 ? -1.560 -2.615 -8.667 1.00 97.38 159 ARG A C 1
ATOM 1273 O O . ARG A 1 159 ? -0.755 -2.066 -9.415 1.00 97.38 159 ARG A O 1
ATOM 1280 N N . VAL A 1 160 ? -2.209 -3.730 -8.964 1.00 96.81 160 VAL A N 1
ATOM 1281 C CA . VAL A 1 160 ? -2.092 -4.404 -10.257 1.00 96.81 160 VAL A CA 1
ATOM 1282 C C . VAL A 1 160 ? -3.179 -3.842 -11.165 1.00 96.81 160 VAL A C 1
ATOM 1284 O O . VAL A 1 160 ? -4.333 -3.813 -10.759 1.00 96.81 160 VAL A O 1
ATOM 1287 N N . MET A 1 161 ? -2.837 -3.351 -12.351 1.00 95.81 161 MET A N 1
ATOM 1288 C CA . MET A 1 161 ? -3.798 -2.946 -13.388 1.00 95.81 161 MET A CA 1
ATOM 1289 C C . MET A 1 161 ? -3.635 -3.852 -14.610 1.00 95.81 161 MET A C 1
ATOM 1291 O O . MET A 1 161 ? -2.540 -4.353 -14.833 1.00 95.81 161 MET A O 1
ATOM 1295 N N . GLY A 1 162 ? -4.697 -4.040 -15.394 1.00 93.25 162 GLY A N 1
ATOM 1296 C CA . GLY A 1 162 ? -4.730 -4.968 -16.533 1.00 93.25 162 GLY A CA 1
ATOM 1297 C C . GLY A 1 162 ? -5.837 -6.011 -16.374 1.00 93.25 162 GLY A C 1
ATOM 1298 O O . GLY A 1 162 ? -6.692 -5.878 -15.490 1.00 93.25 162 GLY A O 1
ATOM 1299 N N . LYS A 1 163 ? -5.825 -7.060 -17.204 1.00 92.56 163 LYS A N 1
ATOM 1300 C CA . LYS A 1 163 ? -6.785 -8.180 -17.131 1.00 92.56 163 LYS A CA 1
ATOM 1301 C C . LYS A 1 163 ? -6.426 -9.175 -16.019 1.00 92.56 163 LYS A C 1
ATOM 1303 O O . LYS A 1 163 ? -6.186 -10.349 -16.263 1.00 92.56 163 LYS A O 1
ATOM 1308 N N . VAL A 1 164 ? -6.383 -8.687 -14.781 1.00 93.88 164 VAL A N 1
ATOM 1309 C CA . VAL A 1 164 ? -6.016 -9.473 -13.595 1.00 93.88 164 VAL A CA 1
ATOM 1310 C C . VAL A 1 164 ? -7.159 -9.435 -12.574 1.00 93.88 164 VAL A C 1
ATOM 1312 O O . VAL A 1 164 ? -7.750 -8.365 -12.356 1.00 93.88 164 VAL A O 1
ATOM 1315 N N . PRO A 1 165 ? -7.497 -10.563 -11.922 1.00 93.31 165 PRO A N 1
ATOM 1316 C CA . PRO A 1 165 ? -8.514 -10.578 -10.877 1.00 93.31 165 PRO A CA 1
ATOM 1317 C C . PRO A 1 165 ? -8.146 -9.649 -9.711 1.00 93.31 165 PRO A C 1
ATOM 1319 O O . PRO A 1 165 ? -6.981 -9.450 -9.373 1.00 93.31 165 PRO A O 1
ATOM 1322 N N . HIS A 1 166 ? -9.164 -9.061 -9.077 1.00 92.75 166 HIS A N 1
ATOM 1323 C CA . HIS A 1 166 ? -9.009 -8.220 -7.881 1.00 92.75 166 HIS A CA 1
ATOM 1324 C C . HIS A 1 166 ? -8.019 -7.036 -8.020 1.00 92.75 166 HIS A C 1
ATOM 1326 O O . HIS A 1 166 ? -7.442 -6.582 -7.028 1.00 92.75 166 HIS A O 1
ATOM 1332 N N . HIS A 1 167 ? -7.883 -6.464 -9.223 1.00 92.88 167 HIS A N 1
ATOM 1333 C CA . HIS A 1 167 ? -7.022 -5.307 -9.537 1.00 92.88 167 HIS A CA 1
ATOM 1334 C C . HIS A 1 167 ? -7.236 -4.070 -8.627 1.00 92.88 167 HIS A C 1
ATOM 1336 O O . HIS A 1 167 ? -6.365 -3.213 -8.470 1.00 92.88 167 HIS A O 1
ATOM 1342 N N . HIS A 1 168 ? -8.403 -3.951 -7.985 1.00 93.19 168 HIS A N 1
ATOM 1343 C CA . HIS A 1 168 ? -8.709 -2.855 -7.063 1.00 93.19 168 HIS A CA 1
ATOM 1344 C C . HIS A 1 168 ? -8.025 -2.987 -5.690 1.00 93.19 168 HIS A C 1
ATOM 1346 O O . HIS A 1 168 ? -7.920 -1.978 -4.985 1.00 93.19 168 HIS A O 1
ATOM 1352 N N . ARG A 1 169 ? -7.571 -4.190 -5.306 1.00 96.00 169 ARG A N 1
ATOM 1353 C CA . ARG A 1 169 ? -6.933 -4.474 -4.010 1.00 96.00 169 ARG A CA 1
ATOM 1354 C C . ARG A 1 169 ? -5.484 -3.974 -3.961 1.00 96.00 169 ARG A C 1
ATOM 1356 O O . ARG A 1 169 ? -4.895 -3.598 -4.974 1.00 96.00 169 ARG A O 1
ATOM 1363 N N . ARG A 1 170 ? -4.934 -3.924 -2.745 1.00 97.12 170 ARG A N 1
ATOM 1364 C CA . ARG A 1 170 ? -3.523 -3.611 -2.490 1.00 97.12 170 ARG A CA 1
ATOM 1365 C C . ARG A 1 170 ? -2.771 -4.912 -2.268 1.00 97.12 170 ARG A C 1
ATOM 1367 O O . ARG A 1 170 ? -3.239 -5.763 -1.517 1.00 97.12 170 ARG A O 1
ATOM 1374 N N . TRP A 1 171 ? -1.622 -5.028 -2.904 1.00 97.88 171 TRP A N 1
ATOM 1375 C CA . TRP A 1 171 ? -0.783 -6.215 -2.913 1.00 97.88 171 TRP A CA 1
ATOM 1376 C C . TRP A 1 171 ? 0.624 -5.843 -2.471 1.00 97.88 171 TRP A C 1
ATOM 1378 O O . TRP A 1 171 ? 1.010 -4.685 -2.573 1.00 97.88 171 TRP A O 1
ATOM 1388 N N . PHE A 1 172 ? 1.399 -6.809 -2.015 1.00 97.81 172 PHE A N 1
ATOM 1389 C CA . PHE A 1 172 ? 2.849 -6.685 -1.917 1.00 97.81 172 PHE A CA 1
ATOM 1390 C C . PHE A 1 172 ? 3.487 -7.935 -2.513 1.00 97.81 172 PHE A C 1
ATOM 1392 O O . PHE A 1 172 ? 2.837 -8.982 -2.610 1.00 97.81 172 PHE A O 1
ATOM 1399 N N . ILE A 1 173 ? 4.737 -7.822 -2.949 1.00 98.12 173 ILE A N 1
ATOM 1400 C CA . ILE A 1 173 ? 5.463 -8.960 -3.505 1.00 98.12 173 ILE A CA 1
ATOM 1401 C C . ILE A 1 173 ? 5.936 -9.832 -2.346 1.00 98.12 173 ILE A C 1
ATOM 1403 O O . ILE A 1 173 ? 6.684 -9.376 -1.490 1.00 98.12 173 ILE A O 1
ATOM 1407 N N . GLN A 1 174 ? 5.466 -11.076 -2.305 1.00 97.62 174 GLN A N 1
ATOM 1408 C CA . GLN A 1 174 ? 5.912 -12.074 -1.337 1.00 97.62 174 GLN A CA 1
ATOM 1409 C C . GLN A 1 174 ? 7.131 -12.840 -1.853 1.00 97.62 174 GLN A C 1
ATOM 1411 O O . GLN A 1 174 ? 7.998 -13.201 -1.065 1.00 97.62 174 GLN A O 1
ATOM 1416 N N . ASN A 1 175 ? 7.174 -13.125 -3.156 1.00 98.00 175 ASN A N 1
ATOM 1417 C CA . ASN A 1 175 ? 8.264 -13.872 -3.773 1.00 98.00 175 ASN A CA 1
ATOM 1418 C C . ASN A 1 175 ? 8.473 -13.447 -5.234 1.00 98.00 175 ASN A C 1
ATOM 1420 O O . ASN A 1 175 ? 7.500 -13.159 -5.941 1.00 98.00 175 ASN A O 1
ATOM 1424 N N . LEU A 1 176 ? 9.731 -13.467 -5.676 1.00 98.06 176 LEU A N 1
ATOM 1425 C CA . LEU A 1 176 ? 10.152 -13.280 -7.063 1.00 98.06 176 LEU A CA 1
ATOM 1426 C C . LEU A 1 176 ? 10.989 -14.479 -7.495 1.00 98.06 176 LEU A C 1
ATOM 1428 O O . LEU A 1 176 ? 11.996 -14.792 -6.865 1.00 98.06 176 LEU A O 1
ATOM 1432 N N . GLN A 1 177 ? 10.592 -15.118 -8.589 1.00 98.00 177 GLN A N 1
ATOM 1433 C CA . GLN A 1 177 ? 11.360 -16.186 -9.219 1.00 98.00 177 GLN A CA 1
ATOM 1434 C C . GLN A 1 177 ? 11.682 -15.774 -10.648 1.00 98.00 177 GLN A C 1
ATOM 1436 O O . GLN A 1 177 ? 10.789 -15.681 -11.489 1.00 98.00 177 GLN A O 1
ATOM 1441 N N . TRP A 1 178 ? 12.955 -15.490 -10.896 1.00 97.56 178 TRP A N 1
ATOM 1442 C CA . TRP A 1 178 ? 13.460 -15.188 -12.229 1.00 97.56 178 TRP A CA 1
ATOM 1443 C C . TRP A 1 178 ? 13.557 -16.476 -13.044 1.00 97.56 178 TRP A C 1
ATOM 1445 O O . TRP A 1 178 ? 14.037 -17.491 -12.541 1.00 97.56 178 TRP A O 1
ATOM 1455 N N . GLY A 1 179 ? 13.055 -16.429 -14.272 1.00 96.62 179 GLY A N 1
ATOM 1456 C CA . GLY A 1 179 ? 13.173 -17.498 -15.253 1.00 96.62 179 GLY A CA 1
ATOM 1457 C C . GLY A 1 179 ? 14.218 -17.156 -16.309 1.00 96.62 179 GLY A C 1
ATOM 1458 O O . GLY A 1 179 ? 15.260 -16.575 -16.009 1.00 96.62 179 GLY A O 1
ATOM 1459 N N . GLU A 1 180 ? 13.914 -17.519 -17.550 1.00 96.44 180 GLU A N 1
ATOM 1460 C CA . GLU A 1 180 ? 14.766 -17.258 -18.708 1.00 96.44 180 GLU A CA 1
ATOM 1461 C C . GLU A 1 180 ? 14.936 -15.756 -18.982 1.00 96.44 180 GLU A C 1
ATOM 1463 O O . GLU A 1 180 ? 14.024 -14.951 -18.767 1.00 96.44 180 GLU A O 1
ATOM 1468 N N . VAL A 1 181 ? 16.127 -15.378 -19.447 1.00 96.31 181 VAL A N 1
ATOM 1469 C CA . VAL A 1 181 ? 16.493 -13.998 -19.764 1.00 96.31 181 VAL A CA 1
ATOM 1470 C C . VAL A 1 181 ? 17.159 -13.960 -21.132 1.00 96.31 181 VAL A C 1
ATOM 1472 O O . VAL A 1 181 ? 18.239 -14.519 -21.310 1.00 96.31 181 VAL A O 1
ATOM 1475 N N . ASP A 1 182 ? 16.553 -13.232 -22.064 1.00 93.81 182 ASP A N 1
ATOM 1476 C CA . ASP A 1 182 ? 17.115 -13.021 -23.392 1.00 93.81 182 ASP A CA 1
ATOM 1477 C C . ASP A 1 182 ? 18.077 -11.836 -23.363 1.00 93.81 182 ASP A C 1
ATOM 1479 O O . ASP A 1 182 ? 17.741 -10.728 -22.918 1.00 93.81 182 ASP A O 1
ATOM 1483 N N . VAL A 1 183 ? 19.278 -12.058 -23.892 1.00 93.50 183 VAL A N 1
ATOM 1484 C CA . VAL A 1 183 ? 20.330 -11.048 -23.995 1.00 93.50 183 VAL A CA 1
ATOM 1485 C C . VAL A 1 183 ? 20.631 -10.790 -25.465 1.00 93.50 183 VAL A C 1
ATOM 1487 O O . VAL A 1 183 ? 20.991 -11.698 -26.207 1.00 93.50 183 VAL A O 1
ATOM 1490 N N . TYR A 1 184 ? 20.541 -9.530 -25.885 1.00 89.69 184 TYR A N 1
ATOM 1491 C CA . TYR A 1 184 ? 20.920 -9.092 -27.224 1.00 89.69 184 TYR A CA 1
ATOM 1492 C C . TYR A 1 184 ? 21.996 -8.014 -27.118 1.00 89.69 184 TYR A C 1
ATOM 1494 O O . TYR A 1 184 ? 21.818 -7.007 -26.434 1.00 89.69 184 TYR A O 1
ATOM 1502 N N . ARG A 1 185 ? 23.141 -8.233 -27.780 1.00 91.06 185 ARG A N 1
ATOM 1503 C CA . ARG A 1 185 ? 24.308 -7.325 -27.745 1.00 91.06 185 ARG A CA 1
ATOM 1504 C C . ARG A 1 185 ? 24.759 -6.966 -26.316 1.00 91.06 185 ARG A C 1
ATOM 1506 O O . ARG A 1 185 ? 25.072 -5.816 -26.027 1.00 91.06 185 ARG A O 1
ATOM 1513 N N . GLY A 1 186 ? 24.758 -7.951 -25.415 1.00 89.81 186 GLY A N 1
ATOM 1514 C CA . GLY A 1 186 ? 25.165 -7.775 -24.014 1.00 89.81 186 GLY A CA 1
ATOM 1515 C C . GLY A 1 186 ? 24.150 -7.040 -23.129 1.00 89.81 186 GLY A C 1
ATOM 1516 O O . GLY A 1 186 ? 24.427 -6.818 -21.955 1.00 89.81 186 GLY A O 1
ATOM 1517 N N . GLN A 1 187 ? 22.977 -6.680 -23.654 1.00 89.81 187 GLN A N 1
ATOM 1518 C CA . GLN A 1 187 ? 21.893 -6.065 -22.891 1.00 89.81 187 GLN A CA 1
ATOM 1519 C C . GLN A 1 187 ? 20.743 -7.055 -22.726 1.00 89.81 187 GLN A C 1
ATOM 1521 O O . GLN A 1 187 ? 20.371 -7.738 -23.680 1.00 89.81 187 GLN A O 1
ATOM 1526 N N . ARG A 1 188 ? 20.164 -7.139 -21.523 1.00 92.44 188 ARG A N 1
ATOM 1527 C CA . ARG A 1 188 ? 18.947 -7.929 -21.303 1.00 92.44 188 ARG A CA 1
ATOM 1528 C C . ARG A 1 188 ? 17.795 -7.221 -22.000 1.00 92.44 188 ARG A C 1
ATOM 1530 O O . ARG A 1 188 ? 17.540 -6.048 -21.738 1.00 92.44 188 ARG A O 1
ATOM 1537 N N . VAL A 1 189 ? 17.119 -7.923 -22.899 1.00 92.19 189 VAL A N 1
ATOM 1538 C CA . VAL A 1 189 ? 16.023 -7.359 -23.702 1.00 92.19 189 VAL A CA 1
ATOM 1539 C C . VAL A 1 189 ? 14.665 -7.957 -23.356 1.00 92.19 189 VAL A C 1
ATOM 1541 O O . VAL A 1 189 ? 13.633 -7.339 -23.639 1.00 92.19 189 VAL A O 1
ATOM 1544 N N . ARG A 1 190 ? 14.665 -9.129 -22.715 1.00 93.69 190 ARG A N 1
ATOM 1545 C CA . ARG A 1 190 ? 13.478 -9.793 -22.190 1.00 93.69 190 ARG A CA 1
ATOM 1546 C C . ARG A 1 190 ? 13.843 -10.623 -20.965 1.00 93.69 190 ARG A C 1
ATOM 1548 O O . ARG A 1 190 ? 14.914 -11.217 -20.921 1.00 93.69 190 ARG A O 1
ATOM 1555 N N . ALA A 1 191 ? 12.960 -10.667 -19.977 1.00 95.94 191 ALA A N 1
ATOM 1556 C CA . ALA A 1 191 ? 13.111 -11.546 -18.822 1.00 95.94 191 ALA A CA 1
ATOM 1557 C C . ALA A 1 191 ? 11.759 -12.120 -18.405 1.00 95.94 191 ALA A C 1
ATOM 1559 O O . ALA A 1 191 ? 10.793 -11.373 -18.234 1.00 95.94 191 ALA A O 1
ATOM 1560 N N . LEU A 1 192 ? 11.701 -13.435 -18.217 1.00 96.44 192 LEU A N 1
ATOM 1561 C CA . LEU A 1 192 ? 10.569 -14.110 -17.602 1.00 96.44 192 LEU A CA 1
ATOM 1562 C C . LEU A 1 192 ? 10.693 -13.998 -16.079 1.00 96.44 192 LEU A C 1
ATOM 1564 O O . LEU A 1 192 ? 11.751 -14.250 -15.500 1.00 96.44 192 LEU A O 1
ATOM 1568 N N . VAL A 1 193 ? 9.607 -13.645 -15.401 1.00 97.62 193 VAL A N 1
ATOM 1569 C CA . VAL A 1 193 ? 9.559 -13.610 -13.940 1.00 97.62 193 VAL A CA 1
ATOM 1570 C C . VAL A 1 193 ? 8.214 -14.090 -13.431 1.00 97.62 193 VAL A C 1
ATOM 1572 O O . VAL A 1 193 ? 7.160 -13.622 -13.849 1.00 97.62 193 VAL A O 1
ATOM 1575 N N . THR A 1 194 ? 8.240 -15.009 -12.475 1.00 97.88 194 THR A N 1
ATOM 1576 C CA . THR A 1 194 ? 7.060 -15.372 -11.696 1.00 97.88 194 THR A CA 1
ATOM 1577 C C . THR A 1 194 ? 7.014 -14.516 -10.433 1.00 97.88 194 THR A C 1
ATOM 1579 O O . THR A 1 194 ? 7.858 -14.642 -9.543 1.00 97.88 194 THR A O 1
ATOM 1582 N N . VAL A 1 195 ? 5.999 -13.661 -10.330 1.00 98.12 195 VAL A N 1
ATOM 1583 C CA . VAL A 1 195 ? 5.743 -12.793 -9.177 1.00 98.12 195 VAL A CA 1
ATOM 1584 C C . VAL A 1 195 ? 4.617 -13.384 -8.340 1.00 98.12 195 VAL A C 1
ATOM 1586 O O . VAL A 1 195 ? 3.481 -13.492 -8.796 1.00 98.12 195 VAL A O 1
ATOM 1589 N N . THR A 1 196 ? 4.906 -13.733 -7.088 1.00 98.06 196 THR A N 1
ATOM 1590 C CA . THR A 1 196 ? 3.866 -14.114 -6.122 1.00 98.06 196 THR A CA 1
ATOM 1591 C C . THR A 1 196 ? 3.491 -12.897 -5.291 1.00 98.06 196 THR A C 1
ATOM 1593 O O . THR A 1 196 ? 4.287 -12.400 -4.495 1.00 98.06 196 THR A O 1
ATOM 1596 N N . LEU A 1 197 ? 2.269 -12.413 -5.477 1.00 98.19 197 LEU A N 1
ATOM 1597 C CA . LEU A 1 197 ? 1.691 -11.295 -4.750 1.00 98.19 197 LEU A CA 1
ATOM 1598 C C . LEU A 1 197 ? 0.835 -11.806 -3.594 1.00 98.19 197 LEU A C 1
ATOM 1600 O O . LEU A 1 197 ? 0.074 -12.758 -3.752 1.00 98.19 197 LEU A O 1
ATOM 1604 N N . ARG A 1 198 ? 0.896 -11.129 -2.448 1.00 97.44 198 ARG A N 1
ATOM 1605 C CA . ARG A 1 198 ? 0.008 -11.375 -1.306 1.00 97.44 198 ARG A CA 1
ATOM 1606 C C . ARG A 1 198 ? -0.814 -10.131 -1.011 1.00 97.44 198 ARG A C 1
ATOM 1608 O O . ARG A 1 198 ? -0.308 -9.009 -1.062 1.00 97.44 198 ARG A O 1
ATOM 1615 N N . MET A 1 199 ? -2.106 -10.317 -0.756 1.00 96.94 199 MET A N 1
ATOM 1616 C CA . MET A 1 199 ? -3.010 -9.204 -0.495 1.00 96.94 199 MET A CA 1
ATOM 1617 C C . MET A 1 199 ? -2.626 -8.538 0.824 1.00 96.94 199 MET A C 1
ATOM 1619 O O . MET A 1 199 ? -2.510 -9.194 1.861 1.00 96.94 199 MET A O 1
ATOM 1623 N N . TYR A 1 200 ? -2.468 -7.219 0.792 1.00 95.81 200 TYR A N 1
ATOM 1624 C CA . TYR A 1 200 ? -2.262 -6.433 1.994 1.00 95.81 200 TYR A CA 1
ATOM 1625 C C . TYR A 1 200 ? -3.579 -6.323 2.762 1.00 95.81 200 TYR A C 1
ATOM 1627 O O . TYR A 1 200 ? -4.518 -5.641 2.335 1.00 95.81 200 TYR A O 1
ATOM 1635 N N . VAL A 1 201 ? -3.628 -6.995 3.907 1.00 92.25 201 VAL A N 1
ATOM 1636 C CA . VAL A 1 201 ? -4.694 -6.850 4.893 1.00 92.25 201 VAL A CA 1
ATOM 1637 C C . VAL A 1 201 ? -4.181 -5.852 5.925 1.00 92.25 201 VAL A C 1
ATOM 1639 O O . VAL A 1 201 ? -3.209 -6.169 6.612 1.00 92.25 201 VAL A O 1
ATOM 1642 N N . PRO A 1 202 ? -4.753 -4.634 6.011 1.00 88.56 202 PRO A N 1
ATOM 1643 C CA . PRO A 1 202 ? -4.355 -3.718 7.063 1.00 88.56 202 PRO A CA 1
ATOM 1644 C C . PRO A 1 202 ? -4.608 -4.414 8.393 1.00 88.56 202 PRO A C 1
ATOM 1646 O O . PRO A 1 202 ? -5.691 -4.960 8.612 1.00 88.56 202 PRO A O 1
ATOM 1649 N N . VAL A 1 203 ? -3.608 -4.396 9.269 1.00 81.50 203 VAL A N 1
ATOM 1650 C CA . VAL A 1 203 ? -3.838 -4.763 10.656 1.00 81.50 203 VAL A CA 1
ATOM 1651 C C . VAL A 1 203 ? -4.726 -3.659 11.198 1.00 81.50 203 VAL A C 1
ATOM 1653 O O . VAL A 1 203 ? -4.272 -2.569 11.547 1.00 81.50 203 VAL A O 1
ATOM 1656 N N . GLU A 1 204 ? -6.028 -3.921 11.231 1.00 71.19 204 GLU A N 1
ATOM 1657 C CA . GLU A 1 204 ? -6.848 -3.305 12.247 1.00 71.19 204 GLU A CA 1
ATOM 1658 C C . GLU A 1 204 ? -6.268 -3.843 13.541 1.00 71.19 204 GLU A C 1
ATOM 1660 O O . GLU A 1 204 ? -6.640 -4.914 14.017 1.00 71.19 204 GLU A O 1
ATOM 1665 N N . LEU A 1 205 ? -5.298 -3.107 14.099 1.00 62.69 205 LEU A N 1
ATOM 1666 C CA . LEU A 1 205 ? -5.107 -3.146 15.526 1.00 62.69 205 LEU A CA 1
ATOM 1667 C C . LEU A 1 205 ? -6.519 -2.877 16.004 1.00 62.69 205 LEU A C 1
ATOM 1669 O O . LEU A 1 205 ? -7.036 -1.765 15.833 1.00 62.69 205 LEU A O 1
ATOM 1673 N N . LEU A 1 206 ? -7.178 -3.926 16.500 1.00 51.41 206 LEU A N 1
ATOM 1674 C CA . LEU A 1 206 ? -8.260 -3.773 17.433 1.00 51.41 206 LEU A CA 1
ATOM 1675 C C . LEU A 1 206 ? -7.578 -2.928 18.487 1.00 51.41 206 LEU A C 1
ATOM 1677 O O . LEU A 1 206 ? -6.866 -3.460 19.335 1.00 51.41 206 LEU A O 1
ATOM 1681 N N . LYS A 1 207 ? -7.668 -1.597 18.338 1.00 50.97 207 LYS A N 1
ATOM 1682 C CA . LYS A 1 207 ? -7.360 -0.627 19.366 1.00 50.97 207 LYS A CA 1
ATOM 1683 C C . LYS A 1 207 ? -8.299 -1.119 20.410 1.00 50.97 207 LYS A C 1
ATOM 1685 O O . LYS A 1 207 ? -9.497 -0.879 20.249 1.00 50.97 207 LYS A O 1
ATOM 1690 N N . ARG A 1 208 ? -7.773 -1.996 21.276 1.00 46.28 208 ARG A N 1
ATOM 1691 C CA . ARG A 1 208 ? -8.509 -2.809 22.227 1.00 46.28 208 ARG A CA 1
ATOM 1692 C C . ARG A 1 208 ? -9.408 -1.784 22.815 1.00 46.28 208 ARG A C 1
ATOM 1694 O O . ARG A 1 208 ? -8.863 -0.841 23.382 1.00 46.28 208 ARG A O 1
ATOM 1701 N N . LYS A 1 209 ? -10.683 -1.828 22.401 1.00 46.31 209 LYS A N 1
ATOM 1702 C CA . LYS A 1 209 ? -11.555 -0.656 22.444 1.00 46.31 209 LYS A CA 1
ATOM 1703 C C . LYS A 1 209 ? -11.262 -0.096 23.822 1.00 46.31 209 LYS A C 1
ATOM 1705 O O . LYS A 1 209 ? -11.468 -0.816 24.781 1.00 46.31 209 LYS A O 1
ATOM 1710 N N . ASP A 1 210 ? -10.759 1.125 23.968 1.00 49.59 210 ASP A N 1
ATOM 1711 C CA . ASP A 1 210 ? -10.755 1.752 25.298 1.00 49.59 210 ASP A CA 1
ATOM 1712 C C . ASP A 1 210 ? -12.225 1.929 25.781 1.00 49.59 210 ASP A C 1
ATOM 1714 O O . ASP A 1 210 ? -12.505 2.478 26.841 1.00 49.59 210 ASP A O 1
ATOM 1718 N N . ARG A 1 211 ? -13.188 1.458 24.961 1.00 47.38 211 ARG A N 1
ATOM 1719 C CA . ARG A 1 211 ? -14.558 1.029 25.254 1.00 47.38 211 ARG A CA 1
ATOM 1720 C C . ARG A 1 211 ? -14.721 -0.433 25.736 1.00 47.38 211 ARG A C 1
ATOM 1722 O O . ARG A 1 211 ? -15.854 -0.900 25.763 1.00 47.38 211 ARG A O 1
ATOM 1729 N N . ALA A 1 212 ? -13.675 -1.172 26.095 1.00 50.75 212 ALA A N 1
ATOM 1730 C CA . ALA A 1 212 ? -13.749 -2.188 27.135 1.00 50.75 212 ALA A CA 1
ATOM 1731 C C . ALA A 1 212 ? -14.182 -1.372 28.343 1.00 50.75 212 ALA A C 1
ATOM 1733 O O . ALA A 1 212 ? -13.442 -0.511 28.813 1.00 50.75 212 ALA A O 1
ATOM 1734 N N . ALA A 1 213 ? -15.486 -1.448 28.582 1.00 58.81 213 ALA A N 1
ATOM 1735 C CA . ALA A 1 213 ? -16.321 -0.342 28.997 1.00 58.81 213 ALA A CA 1
ATOM 1736 C C . ALA A 1 213 ? -15.658 0.481 30.098 1.00 58.81 213 ALA A C 1
ATOM 1738 O O . ALA A 1 213 ? -15.563 0.018 31.232 1.00 58.81 213 ALA A O 1
ATOM 1739 N N . ARG A 1 214 ? -15.264 1.732 29.797 1.00 73.75 214 ARG A N 1
ATOM 1740 C CA . ARG A 1 214 ? -15.248 2.743 30.858 1.00 73.75 214 ARG A CA 1
ATOM 1741 C C . ARG A 1 214 ? -16.605 2.591 31.534 1.00 73.75 214 ARG A C 1
ATOM 1743 O O . ARG A 1 214 ? -17.608 2.723 30.821 1.00 73.75 214 ARG A O 1
ATOM 1750 N N . PRO A 1 215 ? -16.660 2.180 32.810 1.00 83.50 215 PRO A N 1
ATOM 1751 C CA . PRO A 1 215 ? -17.916 1.751 33.387 1.00 83.50 215 PRO A CA 1
ATOM 1752 C C . PRO A 1 215 ? -18.856 2.946 33.286 1.00 83.50 215 PRO A C 1
ATOM 1754 O O . PRO A 1 215 ? -18.481 4.077 33.604 1.00 83.50 215 PRO A O 1
ATOM 1757 N N . THR A 1 216 ? -20.021 2.723 32.689 1.00 91.81 216 THR A N 1
ATOM 1758 C CA . THR A 1 216 ? -21.034 3.759 32.509 1.00 91.81 216 THR A CA 1
ATOM 1759 C C . THR A 1 216 ? -22.314 3.282 33.154 1.00 91.81 216 THR A C 1
ATOM 1761 O O . THR A 1 216 ? -22.685 2.116 33.042 1.00 91.81 216 THR A O 1
ATOM 1764 N N . ARG A 1 217 ? -22.984 4.192 33.849 1.00 93.69 217 ARG A N 1
ATOM 1765 C CA . ARG A 1 217 ? -24.312 3.970 34.400 1.00 93.69 217 ARG A CA 1
ATOM 1766 C C . ARG A 1 217 ? -25.299 4.645 33.467 1.00 93.69 217 ARG A C 1
ATOM 1768 O O . ARG A 1 217 ? -25.105 5.802 33.100 1.00 93.69 217 ARG A O 1
ATOM 1775 N N . VAL A 1 218 ? -26.340 3.928 33.066 1.00 96.06 218 VAL A N 1
ATOM 1776 C CA . VAL A 1 218 ? -27.420 4.517 32.273 1.00 96.06 218 VAL A CA 1
ATOM 1777 C C . VAL A 1 218 ? -28.416 5.168 33.228 1.00 96.06 218 VAL A C 1
ATOM 1779 O O . VAL A 1 218 ? -28.930 4.510 34.129 1.00 96.06 218 VAL A O 1
ATOM 1782 N N . HIS A 1 219 ? -28.684 6.453 33.024 1.00 97.12 219 HIS A N 1
ATOM 1783 C CA . HIS A 1 219 ? -29.712 7.216 33.725 1.00 97.12 219 HIS A CA 1
ATOM 1784 C C . HIS A 1 219 ? -30.804 7.635 32.746 1.00 97.12 219 HIS A C 1
ATOM 1786 O O . HIS A 1 219 ? -30.505 8.063 31.635 1.00 97.12 219 HIS A O 1
ATOM 1792 N N . VAL A 1 220 ? -32.069 7.515 33.138 1.00 97.94 220 VAL A N 1
ATOM 1793 C CA . VAL A 1 220 ? -33.199 7.998 32.330 1.00 97.94 220 VAL A CA 1
ATOM 1794 C C . VAL A 1 220 ? -33.556 9.397 32.811 1.00 97.94 220 VAL A C 1
ATOM 1796 O O . VAL A 1 220 ? -33.950 9.560 33.962 1.00 97.94 220 VAL A O 1
ATOM 1799 N N . PHE A 1 221 ? -33.426 10.390 31.933 1.00 97.75 221 PHE A N 1
ATOM 1800 C CA . PHE A 1 221 ? -33.656 11.792 32.273 1.00 97.75 221 PHE A CA 1
ATOM 1801 C C . PHE A 1 221 ? -35.134 12.058 32.595 1.00 97.75 221 PHE A C 1
ATOM 1803 O O . PHE A 1 221 ? -36.011 11.782 31.769 1.00 97.75 221 PHE A O 1
ATOM 1810 N N . ARG A 1 222 ? -35.435 12.577 33.790 1.00 97.56 222 ARG A N 1
ATOM 1811 C CA . ARG A 1 222 ? -36.815 12.743 34.286 1.00 97.56 222 ARG A CA 1
ATOM 1812 C C . ARG A 1 222 ? -37.369 14.144 34.018 1.00 97.56 222 ARG A C 1
ATOM 1814 O O . ARG A 1 222 ? -36.637 15.107 33.803 1.00 97.56 222 ARG A O 1
ATOM 1821 N N . ARG A 1 223 ? -38.700 14.282 34.043 1.00 97.12 223 ARG A N 1
ATOM 1822 C CA . ARG A 1 223 ? -39.366 15.590 33.926 1.00 97.12 223 ARG A CA 1
ATOM 1823 C C . ARG A 1 223 ? -39.022 16.453 35.146 1.00 97.12 223 ARG A C 1
ATOM 1825 O O . ARG A 1 223 ? -39.133 15.985 36.270 1.00 97.12 223 ARG A O 1
ATOM 1832 N N . GLY A 1 224 ? -38.613 17.703 34.915 1.00 95.62 224 GLY A N 1
ATOM 1833 C CA . GLY A 1 224 ? -38.208 18.641 35.975 1.00 95.62 224 GLY A CA 1
ATOM 1834 C C . GLY A 1 224 ? -36.756 18.494 36.449 1.00 95.62 224 GLY A C 1
ATOM 1835 O O . GLY A 1 224 ? -36.262 19.354 37.177 1.00 95.62 224 GLY A O 1
ATOM 1836 N N . GLU A 1 225 ? -36.042 17.460 36.002 1.00 96.25 225 GLU A N 1
ATOM 1837 C CA . GLU A 1 225 ? -34.622 17.282 36.295 1.00 96.25 225 GLU A CA 1
ATOM 1838 C C . GLU A 1 225 ? -33.785 18.306 35.511 1.00 96.25 225 GLU A C 1
ATOM 1840 O O . GLU A 1 225 ? -34.010 18.551 34.324 1.00 96.25 225 GLU A O 1
ATOM 1845 N N . ARG A 1 226 ? -32.812 18.943 36.172 1.00 97.06 226 ARG A N 1
ATOM 1846 C CA . ARG A 1 226 ? -31.854 19.842 35.511 1.00 97.06 226 ARG A CA 1
ATOM 1847 C C . ARG A 1 226 ? -30.592 19.059 35.179 1.00 97.06 226 ARG A C 1
ATOM 1849 O O . ARG A 1 226 ? -30.053 18.375 36.043 1.00 97.06 226 ARG A O 1
ATOM 1856 N N . PHE A 1 227 ? -30.087 19.207 33.955 1.00 96.44 227 PHE A N 1
ATOM 1857 C CA . PHE A 1 227 ? -28.910 18.464 33.492 1.00 96.44 227 PHE A CA 1
ATOM 1858 C C . PHE A 1 227 ? -27.674 18.698 34.369 1.00 96.44 227 PHE A C 1
ATOM 1860 O O . PHE A 1 227 ? -26.995 17.747 34.742 1.00 96.44 227 PHE A O 1
ATOM 1867 N N . ASP A 1 228 ? -27.437 19.946 34.774 1.00 96.50 228 ASP A N 1
ATOM 1868 C CA . ASP A 1 228 ? -26.301 20.290 35.633 1.00 96.50 228 ASP A CA 1
ATOM 1869 C C . ASP A 1 228 ? -26.438 19.679 37.037 1.00 96.50 228 ASP A C 1
ATOM 1871 O O . ASP A 1 228 ? -25.452 19.213 37.603 1.00 96.50 228 ASP A O 1
ATOM 1875 N N . ARG A 1 229 ? -27.668 19.601 37.569 1.00 96.50 229 ARG A N 1
ATOM 1876 C CA . ARG A 1 229 ? -27.953 18.966 38.864 1.00 96.50 229 ARG A CA 1
ATOM 1877 C C . ARG A 1 229 ? -27.710 17.457 38.807 1.00 96.50 229 ARG A C 1
ATOM 1879 O O . ARG A 1 229 ? -27.037 16.932 39.685 1.00 96.50 229 ARG A O 1
ATOM 1886 N N . LEU A 1 230 ? -28.165 16.794 37.741 1.00 96.75 230 LEU A N 1
ATOM 1887 C CA . LEU A 1 230 ? -27.889 15.375 37.501 1.00 96.75 230 LEU A CA 1
ATOM 1888 C C . LEU A 1 230 ? -26.381 15.097 37.462 1.00 96.75 230 LEU A C 1
ATOM 1890 O O . LEU A 1 230 ? -25.913 14.148 38.082 1.00 96.75 230 LEU A O 1
ATOM 1894 N N . ILE A 1 231 ? -25.607 15.918 36.747 1.00 95.88 231 ILE A N 1
ATOM 1895 C CA . ILE A 1 231 ? -24.149 15.751 36.664 1.00 95.88 231 ILE A CA 1
ATOM 1896 C C . ILE A 1 231 ? -23.502 15.953 38.039 1.00 95.88 231 ILE A C 1
ATOM 1898 O O . ILE A 1 231 ? -22.639 15.165 38.429 1.00 95.88 231 ILE A O 1
ATOM 1902 N N . HIS A 1 232 ? -23.926 16.982 38.774 1.00 95.50 232 HIS A N 1
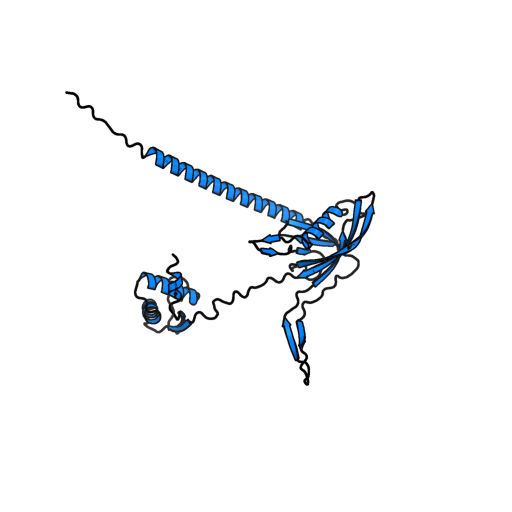ATOM 1903 C CA . HIS A 1 232 ? -23.409 17.287 40.105 1.00 95.50 232 HIS A CA 1
ATOM 1904 C C . HIS A 1 232 ? -23.659 16.136 41.091 1.00 95.50 232 HIS A C 1
ATOM 1906 O O . HIS A 1 232 ? -22.734 15.714 41.785 1.00 95.50 232 HIS A O 1
ATOM 1912 N N . GLU A 1 233 ? -24.880 15.592 41.109 1.00 94.81 233 GLU A N 1
ATOM 1913 C CA . GLU A 1 233 ? -25.279 14.473 41.971 1.00 94.81 233 GLU A CA 1
ATOM 1914 C C . GLU A 1 233 ? -24.610 13.156 41.548 1.00 94.81 233 GLU A C 1
ATOM 1916 O O . GLU A 1 233 ? -24.050 12.449 42.383 1.00 94.81 233 GLU A O 1
ATOM 1921 N N . ALA A 1 234 ? -24.604 12.830 40.252 1.00 94.50 234 ALA A N 1
ATOM 1922 C CA . ALA A 1 234 ? -24.102 11.545 39.770 1.00 94.50 234 ALA A CA 1
ATOM 1923 C C . ALA A 1 234 ? -22.571 11.430 39.795 1.00 94.50 234 ALA A C 1
ATOM 1925 O O . ALA A 1 234 ? -22.048 10.326 39.949 1.00 94.50 234 ALA A O 1
ATOM 1926 N N . LEU A 1 235 ? -21.849 12.541 39.609 1.00 93.88 235 LEU A N 1
ATOM 1927 C CA . LEU A 1 235 ? -20.384 12.549 39.511 1.00 93.88 235 LEU A CA 1
ATOM 1928 C C . LEU A 1 235 ? -19.687 13.195 40.716 1.00 93.88 235 LEU A C 1
ATOM 1930 O O . LEU A 1 235 ? -18.456 13.277 40.717 1.00 93.88 235 LEU A O 1
ATOM 1934 N N . ALA A 1 236 ? -20.445 13.625 41.734 1.00 93.81 236 ALA A N 1
ATOM 1935 C CA . ALA A 1 236 ? -19.936 14.291 42.938 1.00 93.81 236 ALA A CA 1
ATOM 1936 C C . ALA A 1 236 ? -18.972 15.449 42.605 1.00 93.81 236 ALA A C 1
ATOM 1938 O O . ALA A 1 236 ? -17.855 15.547 43.122 1.00 93.81 236 ALA A O 1
ATOM 1939 N N . VAL A 1 237 ? -19.388 16.291 41.662 1.00 93.56 237 VAL A N 1
ATOM 1940 C CA . VAL A 1 237 ? -18.637 17.471 41.220 1.00 93.56 237 VAL A CA 1
ATOM 1941 C C . VAL A 1 237 ? -18.771 18.570 42.270 1.00 93.56 237 VAL A C 1
ATOM 1943 O O . VAL A 1 237 ? -19.861 18.739 42.798 1.00 93.56 237 VAL A O 1
ATOM 1946 N N . ARG A 1 238 ? -17.702 19.316 42.584 1.00 91.25 238 ARG A N 1
ATOM 1947 C CA . ARG A 1 238 ? -17.769 20.407 43.586 1.00 91.25 238 ARG A CA 1
ATOM 1948 C C . ARG A 1 238 ? -17.504 21.799 43.009 1.00 91.25 238 ARG A C 1
ATOM 1950 O O . ARG A 1 238 ? -17.947 22.785 43.585 1.00 91.25 238 ARG A O 1
ATOM 1957 N N . GLY A 1 239 ? -16.790 21.890 41.885 1.00 93.06 239 GLY A N 1
ATOM 1958 C CA . GLY A 1 239 ? -16.399 23.167 41.274 1.00 93.06 239 GLY A CA 1
ATOM 1959 C C . GLY A 1 239 ? -17.083 23.459 39.936 1.00 93.06 239 GLY A C 1
ATOM 1960 O O . GLY A 1 239 ? -17.374 22.550 39.160 1.00 93.06 239 GLY A O 1
ATOM 1961 N N . ALA A 1 240 ? -17.260 24.743 39.607 1.00 91.88 240 ALA A N 1
ATOM 1962 C CA . ALA A 1 240 ? -17.824 25.176 38.321 1.00 91.88 240 ALA A CA 1
ATOM 1963 C C . ALA A 1 240 ? -16.976 24.724 37.111 1.00 91.88 240 ALA A C 1
ATOM 1965 O O . ALA A 1 240 ? -17.516 24.308 36.083 1.00 91.88 240 ALA A O 1
ATOM 1966 N N . GLY A 1 241 ? -15.644 24.743 37.244 1.00 92.00 241 GLY A N 1
ATOM 1967 C CA . GLY A 1 241 ? -14.728 24.243 36.213 1.00 92.00 241 GLY A CA 1
ATOM 1968 C C . GLY A 1 241 ? -14.852 22.732 35.992 1.00 92.00 241 GLY A C 1
ATOM 1969 O O . GLY A 1 241 ? -14.938 22.276 34.851 1.00 92.00 241 GLY A O 1
ATOM 1970 N N . GLU A 1 242 ? -14.946 21.961 37.081 1.00 92.81 242 GLU A N 1
ATOM 1971 C CA . GLU A 1 242 ? -15.183 20.516 37.013 1.00 92.81 242 GLU A CA 1
ATOM 1972 C C . GLU A 1 242 ? -16.547 20.203 36.381 1.00 92.81 242 GLU A C 1
ATOM 1974 O O . GLU A 1 242 ? -16.650 19.259 35.603 1.00 92.81 242 GLU A O 1
ATOM 1979 N N . LEU A 1 243 ? -17.582 21.006 36.663 1.00 94.88 243 LEU A N 1
ATOM 1980 C CA . LEU A 1 243 ? -18.929 20.820 36.117 1.00 94.88 243 LEU A CA 1
ATOM 1981 C C . LEU A 1 243 ? -18.957 21.033 34.604 1.00 94.88 243 LEU A C 1
ATOM 1983 O O . LEU A 1 243 ? -19.536 20.224 33.881 1.00 94.88 243 LEU A O 1
ATOM 1987 N N . SER A 1 244 ? -18.288 22.077 34.111 1.00 94.56 244 SER A N 1
ATOM 1988 C CA . SER A 1 244 ? -18.151 22.332 32.672 1.00 94.56 244 SER A CA 1
ATOM 1989 C C . SER A 1 244 ? -17.444 21.173 31.957 1.00 94.56 244 SER A C 1
ATOM 1991 O O . SER A 1 244 ? -17.903 20.687 30.918 1.00 94.56 244 SER A O 1
ATOM 1993 N N . TRP A 1 245 ? -16.365 20.660 32.555 1.00 94.06 245 TRP A N 1
ATOM 1994 C CA . TRP A 1 245 ? -15.642 19.504 32.033 1.00 94.06 245 TRP A CA 1
ATOM 1995 C C . TRP A 1 245 ? -16.481 18.218 32.070 1.00 94.06 245 TRP A C 1
ATOM 1997 O O . TRP A 1 245 ? -16.601 17.527 31.058 1.00 94.06 245 TRP A O 1
ATOM 2007 N N . ALA A 1 246 ? -17.115 17.919 33.203 1.00 95.00 246 ALA A N 1
ATOM 2008 C CA . ALA A 1 246 ? -17.990 16.765 33.379 1.00 95.00 246 ALA A CA 1
ATOM 2009 C C . ALA A 1 246 ? -19.159 16.786 32.384 1.00 95.00 246 ALA A C 1
ATOM 2011 O O . ALA A 1 246 ? -19.459 15.772 31.752 1.00 95.00 246 ALA A O 1
ATOM 2012 N N . ARG A 1 247 ? -19.759 17.961 32.167 1.00 95.94 247 ARG A N 1
ATOM 2013 C CA . ARG A 1 247 ? -20.798 18.178 31.158 1.00 95.94 247 ARG A CA 1
ATOM 2014 C C . ARG A 1 247 ? -20.305 17.844 29.760 1.00 95.94 247 ARG A C 1
ATOM 2016 O O . ARG A 1 247 ? -21.000 17.139 29.032 1.00 95.94 247 ARG A O 1
ATOM 2023 N N . LYS A 1 248 ? -19.109 18.306 29.391 1.00 95.44 248 LYS A N 1
ATOM 2024 C CA . LYS A 1 248 ? -18.499 17.966 28.103 1.00 95.44 248 LYS A CA 1
ATOM 2025 C C . LYS A 1 248 ? -18.311 16.454 27.957 1.00 95.44 248 LYS A C 1
ATOM 2027 O O . LYS A 1 248 ? -18.727 15.896 26.951 1.00 95.44 248 LYS A O 1
ATOM 2032 N N . VAL A 1 249 ? -17.768 15.786 28.976 1.00 93.88 249 VAL A N 1
ATOM 2033 C CA . VAL A 1 249 ? -17.555 14.328 28.956 1.00 93.88 249 VAL A CA 1
ATOM 2034 C C . VAL A 1 249 ? -18.873 13.564 28.802 1.00 93.88 249 VAL A C 1
ATOM 2036 O O . VAL A 1 249 ? -18.935 12.619 28.019 1.00 93.88 249 VAL A O 1
ATOM 2039 N N . VAL A 1 250 ? -19.933 13.958 29.515 1.00 95.31 250 VAL A N 1
ATOM 2040 C CA . VAL A 1 250 ? -21.253 13.315 29.400 1.00 95.31 250 VAL A CA 1
ATOM 2041 C C . VAL A 1 250 ? -21.861 13.541 28.015 1.00 95.31 250 VAL A C 1
ATOM 2043 O O . VAL A 1 250 ? -22.418 12.605 27.447 1.00 95.31 250 VAL A O 1
ATOM 2046 N N . LEU A 1 251 ? -21.742 14.741 27.442 1.00 95.75 251 LEU A N 1
ATOM 2047 C CA . LEU A 1 251 ? -22.238 15.012 26.089 1.00 95.75 251 LEU A CA 1
ATOM 2048 C C . LEU A 1 251 ? -21.470 14.199 25.034 1.00 95.75 251 LEU A C 1
ATOM 2050 O O . LEU A 1 251 ? -22.108 13.543 24.213 1.00 95.75 251 LEU A O 1
ATOM 2054 N N . ASP A 1 252 ? -20.138 14.146 25.126 1.00 92.81 252 ASP A N 1
ATOM 2055 C CA . ASP A 1 252 ? -19.285 13.349 24.233 1.00 92.81 252 ASP A CA 1
ATOM 2056 C C . ASP A 1 252 ? -19.602 11.841 24.340 1.00 92.81 252 ASP A C 1
ATOM 2058 O O . ASP A 1 252 ? -19.637 11.136 23.336 1.00 92.81 252 ASP A O 1
ATOM 2062 N N . LEU A 1 253 ? -19.889 11.329 25.546 1.00 92.50 253 LEU A N 1
ATOM 2063 C CA . LEU A 1 253 ? -20.283 9.926 25.768 1.00 92.50 253 LEU A CA 1
ATOM 2064 C C . LEU A 1 253 ? -21.633 9.547 25.140 1.00 92.50 253 LEU A C 1
ATOM 2066 O O . LEU A 1 253 ? -21.897 8.358 24.940 1.00 92.50 253 LEU A O 1
ATOM 2070 N N . ASN A 1 254 ? -22.493 10.534 24.888 1.00 94.69 254 ASN A N 1
ATOM 2071 C CA . ASN A 1 254 ? -23.839 10.354 24.348 1.00 94.69 254 ASN A CA 1
ATOM 2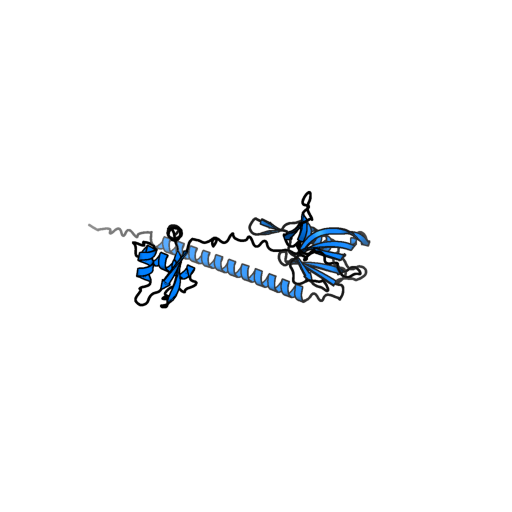072 C C . ASN A 1 254 ? -23.980 10.904 22.921 1.00 94.69 254 ASN A C 1
ATOM 2074 O O . ASN A 1 254 ? -25.106 11.055 22.452 1.00 94.69 254 ASN A O 1
ATOM 2078 N N . ASP A 1 255 ? -22.864 11.217 22.250 1.00 94.62 255 ASP A N 1
ATOM 2079 C CA . ASP A 1 255 ? -22.830 11.793 20.900 1.00 94.62 255 ASP A CA 1
ATOM 2080 C C . ASP A 1 255 ? -23.700 13.066 20.767 1.00 94.62 255 ASP A C 1
ATOM 2082 O O . ASP A 1 255 ? -24.325 13.337 19.739 1.00 94.62 255 ASP A O 1
ATOM 2086 N N . MET A 1 256 ? -23.760 13.871 21.834 1.00 95.94 256 MET A N 1
ATOM 2087 C CA . MET A 1 256 ? -24.535 15.111 21.894 1.00 95.94 256 MET A CA 1
ATOM 2088 C C . MET A 1 256 ? -23.643 16.334 21.656 1.00 95.94 256 MET A C 1
ATOM 2090 O O . MET A 1 256 ? -22.512 16.411 22.127 1.00 95.94 256 MET A O 1
ATOM 2094 N N . ARG A 1 257 ? -24.173 17.348 20.961 1.00 94.50 257 ARG A N 1
ATOM 2095 C CA . ARG A 1 257 ? -23.459 18.617 20.740 1.00 94.50 257 ARG A CA 1
ATOM 2096 C C . ARG A 1 257 ? -23.274 19.390 22.049 1.00 94.50 257 ARG A C 1
ATOM 2098 O O . ARG A 1 257 ? -24.144 19.365 22.922 1.00 94.50 257 ARG A O 1
ATOM 2105 N N . LEU A 1 258 ? -22.184 20.153 22.152 1.00 92.25 258 LEU A N 1
ATOM 2106 C CA . LEU A 1 258 ? -21.964 21.064 23.276 1.00 92.25 258 LEU A CA 1
ATOM 2107 C C . LEU A 1 258 ? -23.135 22.059 23.383 1.00 92.25 258 LEU A C 1
ATOM 2109 O O . LEU A 1 258 ? -23.520 22.676 22.394 1.00 92.25 258 LEU A O 1
ATOM 2113 N N . GLY A 1 259 ? -23.727 22.179 24.573 1.00 91.50 259 GLY A N 1
ATOM 2114 C CA . GLY A 1 259 ? -24.905 23.025 24.810 1.00 91.50 259 GLY A CA 1
ATOM 2115 C C . GLY A 1 259 ? -26.258 22.337 24.586 1.00 91.50 259 GLY A C 1
ATOM 2116 O O . GLY A 1 259 ? -27.273 22.868 25.037 1.00 91.50 259 GLY A O 1
ATOM 2117 N N . ALA A 1 260 ? -26.291 21.141 23.987 1.00 93.44 260 ALA A N 1
ATOM 2118 C CA . ALA A 1 260 ? -27.522 20.365 23.869 1.00 93.44 260 ALA A CA 1
ATOM 2119 C C . ALA A 1 260 ? -28.097 20.027 25.255 1.00 93.44 260 ALA A C 1
ATOM 2121 O O . ALA A 1 260 ? -27.358 19.768 26.211 1.00 93.44 260 ALA A O 1
ATOM 2122 N N . LYS A 1 261 ? -29.430 20.035 25.357 1.00 94.94 261 LYS A N 1
ATOM 2123 C CA . LYS A 1 261 ? -30.165 19.639 26.562 1.00 94.94 261 LYS A CA 1
ATOM 2124 C C . LYS A 1 261 ? -30.806 18.268 26.330 1.00 94.94 261 LYS A C 1
ATOM 2126 O O . LYS A 1 261 ? -31.410 18.078 25.270 1.00 94.94 261 LYS A O 1
ATOM 2131 N N . PRO A 1 262 ? -30.679 17.321 27.272 1.00 96.19 262 PRO A N 1
ATOM 2132 C CA . PRO A 1 262 ? -31.33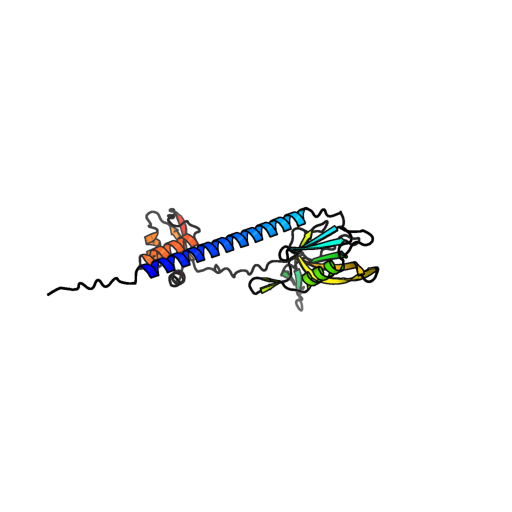3 16.026 27.147 1.00 96.19 262 PRO A CA 1
ATOM 2133 C C . PRO A 1 262 ? -32.855 16.168 27.198 1.00 96.19 262 PRO A C 1
ATOM 2135 O O . PRO A 1 262 ? -33.392 17.048 27.873 1.00 96.19 262 PRO A O 1
ATOM 2138 N N . ARG A 1 263 ? -33.554 15.302 26.464 1.00 97.31 263 ARG A N 1
ATOM 2139 C CA . ARG A 1 263 ? -35.021 15.243 26.467 1.00 97.31 263 ARG A CA 1
ATOM 2140 C C . ARG A 1 263 ? -35.513 14.375 27.622 1.00 97.31 263 ARG A C 1
ATOM 2142 O O . ARG A 1 263 ? -34.839 13.431 28.026 1.00 97.31 263 ARG A O 1
ATOM 2149 N N . VAL A 1 264 ? -36.708 14.665 28.129 1.00 97.69 264 VAL A N 1
ATOM 2150 C CA . VAL A 1 264 ? -37.375 13.797 29.112 1.00 97.69 264 VAL A CA 1
ATOM 2151 C C . VAL A 1 264 ? -37.554 12.399 28.508 1.00 97.69 264 VAL A C 1
ATOM 2153 O O . VAL A 1 264 ? -37.962 12.272 27.356 1.00 97.69 264 VAL A O 1
ATOM 2156 N N . GLY A 1 265 ? -37.202 11.361 29.267 1.00 96.88 265 GLY A N 1
ATOM 2157 C CA . GLY A 1 265 ? -37.194 9.962 28.830 1.00 96.88 265 GLY A CA 1
ATOM 2158 C C . GLY A 1 265 ? -35.913 9.522 28.108 1.00 96.88 265 GLY A C 1
ATOM 2159 O O . GLY A 1 265 ? -35.726 8.328 27.874 1.00 96.88 265 GLY A O 1
ATOM 2160 N N . GLN A 1 266 ? -34.996 10.442 27.784 1.00 97.31 266 GLN A N 1
ATOM 2161 C CA . GLN A 1 266 ? -33.737 10.091 27.129 1.00 97.31 266 GLN A CA 1
ATOM 2162 C C . GLN A 1 266 ? -32.826 9.301 28.080 1.00 97.31 266 GLN A C 1
ATOM 2164 O O . GLN A 1 266 ? -32.591 9.698 29.222 1.00 97.31 266 GLN A O 1
ATOM 2169 N N . ARG A 1 267 ? -32.275 8.188 27.586 1.00 97.81 267 ARG A N 1
ATOM 2170 C CA . ARG A 1 267 ? -31.247 7.402 28.279 1.00 97.81 267 ARG A CA 1
ATOM 2171 C C . ARG A 1 267 ? -29.882 8.058 28.097 1.00 97.81 267 ARG A C 1
ATOM 2173 O O . ARG A 1 267 ? -29.374 8.120 26.982 1.00 97.81 267 ARG A O 1
ATOM 2180 N N . LEU A 1 268 ? -29.295 8.519 29.194 1.00 97.19 268 LEU A N 1
ATOM 2181 C CA . LEU A 1 268 ? -27.973 9.129 29.252 1.00 97.19 268 LEU A CA 1
ATOM 2182 C C . LEU A 1 268 ? -26.968 8.167 29.874 1.00 97.19 268 LEU A C 1
ATOM 2184 O O . LEU A 1 268 ? -27.177 7.642 30.964 1.00 97.19 268 LEU A O 1
ATOM 2188 N N . LYS A 1 269 ? -25.844 7.967 29.195 1.00 95.94 269 LYS A N 1
ATOM 2189 C CA . LYS A 1 269 ? -24.670 7.285 29.735 1.00 95.94 269 LYS A CA 1
ATOM 2190 C C . LYS A 1 269 ? -23.884 8.262 30.596 1.00 95.94 269 LYS A C 1
ATOM 2192 O O . LYS A 1 269 ? -23.413 9.283 30.097 1.00 95.94 269 LYS A O 1
ATOM 2197 N N . LEU A 1 270 ? -23.726 7.935 31.870 1.00 95.69 270 LEU A N 1
ATOM 2198 C CA . LEU A 1 270 ? -22.932 8.693 32.828 1.00 95.69 270 LEU A CA 1
ATOM 2199 C C . LEU A 1 270 ? -21.646 7.923 33.140 1.00 95.69 270 LEU A C 1
ATOM 2201 O O . LEU A 1 270 ? -21.709 6.703 33.311 1.00 95.69 270 LEU A O 1
ATOM 2205 N N . PRO A 1 271 ? -20.481 8.584 33.208 1.00 93.88 271 PRO A N 1
ATOM 2206 C CA . PRO A 1 271 ? -19.233 7.922 33.569 1.00 93.88 271 PRO A CA 1
ATOM 2207 C C . PRO A 1 271 ? -19.263 7.450 35.031 1.00 93.88 271 PRO A C 1
ATOM 2209 O O . PRO A 1 271 ? -19.696 8.179 35.913 1.00 93.88 271 PRO A O 1
ATOM 2212 N N . VAL A 1 272 ? -18.780 6.240 35.304 1.00 91.06 272 VAL A N 1
ATOM 2213 C CA . VAL A 1 272 ? -18.640 5.678 36.658 1.00 91.06 272 VAL A CA 1
ATOM 2214 C C . VAL A 1 272 ? -17.164 5.612 37.015 1.00 91.06 272 VAL A C 1
ATOM 2216 O O . VAL A 1 272 ? -16.339 5.264 36.174 1.00 91.06 272 VAL A O 1
ATOM 2219 N N . GLY A 1 273 ? -16.824 5.931 38.262 1.00 80.88 273 GLY A N 1
ATOM 2220 C CA . GLY A 1 273 ? -15.438 6.029 38.710 1.00 80.88 273 GLY A CA 1
ATOM 2221 C C . GLY A 1 273 ? -14.768 7.309 38.201 1.00 80.88 273 GLY A C 1
ATOM 2222 O O . GLY A 1 273 ? -15.052 7.803 37.111 1.00 80.88 273 GLY A O 1
ATOM 2223 N N . GLY A 1 274 ? -13.863 7.885 38.992 1.00 85.50 274 GLY A N 1
ATOM 2224 C CA . GLY A 1 274 ? -13.245 9.196 38.735 1.00 85.50 274 GLY A CA 1
ATOM 2225 C C . GLY A 1 274 ? -12.360 9.310 37.481 1.00 85.50 274 GLY A C 1
ATOM 2226 O O . GLY A 1 274 ? -11.593 10.261 37.372 1.00 85.50 274 GLY A O 1
ATOM 2227 N N . TRP A 1 275 ? -12.425 8.382 36.517 1.00 84.38 275 TRP A N 1
ATOM 2228 C CA . TRP A 1 275 ? -11.615 8.423 35.293 1.00 84.38 275 TRP A CA 1
ATOM 2229 C C . TRP A 1 275 ? -11.875 9.673 34.453 1.00 84.38 275 TRP A C 1
ATOM 2231 O O . TRP A 1 275 ? -10.966 10.154 33.777 1.00 84.38 275 TRP A O 1
ATOM 2241 N N . TRP A 1 276 ? -13.087 10.227 34.518 1.00 85.50 276 TRP A N 1
ATOM 2242 C CA . TRP A 1 276 ? -13.441 11.453 33.809 1.00 85.50 276 TRP A CA 1
ATOM 2243 C C . TRP A 1 276 ? -12.616 12.657 34.297 1.00 85.50 276 TRP A C 1
ATOM 2245 O O . TRP A 1 276 ? -12.364 13.563 33.507 1.00 85.50 276 TRP A O 1
ATOM 2255 N N . ARG A 1 277 ? -12.096 12.635 35.537 1.00 88.81 277 ARG A N 1
ATOM 2256 C CA . ARG A 1 277 ? -11.203 13.675 36.084 1.00 88.81 277 ARG A CA 1
ATOM 2257 C C . ARG A 1 277 ? -9.788 13.623 35.493 1.00 88.81 277 ARG A C 1
ATOM 2259 O O . ARG A 1 277 ? -9.137 14.655 35.393 1.00 88.81 277 ARG A O 1
ATOM 2266 N N . LYS A 1 278 ? -9.311 12.458 35.027 1.00 85.12 278 LYS A N 1
ATOM 2267 C CA . LYS A 1 278 ? -7.921 12.284 34.540 1.00 85.12 278 LYS A CA 1
ATOM 2268 C C . LYS A 1 278 ? -7.573 13.164 33.332 1.00 85.12 278 LYS A C 1
ATOM 2270 O O . LYS A 1 278 ? -6.411 13.503 33.142 1.00 85.12 278 LYS A O 1
ATOM 2275 N N . GLY A 1 279 ? -8.560 13.526 32.510 1.00 79.38 279 GLY A N 1
ATOM 2276 C CA . GLY A 1 279 ? -8.354 14.421 31.366 1.00 79.38 279 GLY A CA 1
ATOM 2277 C C . GLY A 1 279 ? -8.282 15.907 31.730 1.00 79.38 279 GLY A C 1
ATOM 2278 O O . GLY A 1 279 ? -7.830 16.695 30.906 1.00 79.38 279 GLY A O 1
ATOM 2279 N N . MET A 1 280 ? -8.698 16.280 32.944 1.00 82.38 280 MET A N 1
ATOM 2280 C CA . MET A 1 280 ? -8.727 17.670 33.402 1.00 82.38 280 MET A CA 1
ATOM 2281 C C . MET A 1 280 ? -7.323 18.186 33.759 1.00 82.38 280 MET A C 1
ATOM 2283 O O . MET A 1 280 ? -7.012 19.320 33.433 1.00 82.38 280 MET A O 1
ATOM 2287 N N . ASN A 1 281 ? -6.447 17.331 34.307 1.00 73.50 281 ASN A N 1
ATOM 2288 C CA . ASN A 1 281 ? -5.083 17.699 34.734 1.00 73.50 281 ASN A CA 1
ATOM 2289 C C . ASN A 1 281 ? -4.042 17.748 33.596 1.00 73.50 281 ASN A C 1
ATOM 2291 O O . ASN A 1 281 ? -2.861 17.947 33.855 1.00 73.50 281 ASN A O 1
ATOM 2295 N N . ARG A 1 282 ? -4.437 17.484 32.345 1.00 65.81 282 ARG A N 1
ATOM 2296 C CA . ARG A 1 282 ? -3.527 17.480 31.179 1.00 65.81 282 ARG A CA 1
ATOM 2297 C C . ARG A 1 282 ? -3.592 18.772 30.352 1.00 65.81 282 ARG A C 1
ATOM 2299 O O . ARG A 1 282 ? -3.098 18.792 29.227 1.00 65.81 282 ARG A O 1
ATOM 2306 N N . ARG A 1 283 ? -4.250 19.805 30.867 1.00 54.28 283 ARG A N 1
ATOM 2307 C CA . ARG A 1 283 ? -4.356 21.141 30.273 1.00 54.28 283 ARG A CA 1
ATOM 2308 C C . ARG A 1 283 ? -3.847 22.159 31.270 1.00 54.28 283 ARG A C 1
ATOM 2310 O O . ARG A 1 283 ? -3.268 23.149 30.785 1.00 54.28 283 ARG A O 1
#

Foldseek 3Di:
DDDDPDPPDDPPPPVVVVVVVVVVVVVVVVVVVVVVVVVVVVVVLVVLVVVVVPDDADQQKKWKAQPPVSDIFIWGFDPDAWDKDFPDFPFDFDDDVPDGTDTDGPGGFFMKTKTWTKHAAPPDDPPRRPQSVVNVVVLCCQQPPFDDDPNDTDGGWIQMDHPHPPSVFIKGFPDKDWDDFDDDPNGTRMTIIITMITTDDPPPPVPVPPPCPLDWDKDQAAPPDDPLVCLCVVVVDDDPLVSLLQQVVQCVQVVHDVPDDDDHRDITIHGDDCPSVVVVVVD

Sequence (283 aa):
MSDKMNWSVSPGAGTVITRERARAEQRRAEQAARRARREAQRKNAAAWNRKKRRVNLAGDEVLLVSNEQRTFVRARLDDGYPPFFGGYGGWEDEPRPGQVSATVYRGTRAPQLRLSLILGGWPYPAPWGADCDRDIRMLDHYARLPLETDGEERPTLLRVMGKVPHHHRRWFIQNLQWGEVDVYRGQRVRALVTVTLRMYVPVELLKRKDRAARPTRVHVFRRGERFDRLIHEALAVRGAGELSWARKVVLDLNDMRLGAKPRVGQRLKLPVGGWWRKGMNRR

Secondary structure (DSSP, 8-state):
----------TTHHHHHHHHHHHHHHHHHHHHHHHHHHHHHHHHHHHHHHHHHT----TTEEEEEETTTTEEEEEEEPSSPPPEE--SEEEEEEP-TTS--EEEEEEEPPPEEEEEEEEE-TTSPTTTS--HHHHHHHHHHHHH-PEEETTEEEPPPEEEEES-TTTTS-EEEEEEEEEEEEEETTEEEEEEEEEEEEE----------TTS---EEEEEPPTT--HHHHHHHHHT--SHHHHHHHHHHHHHHTTPPTT--PPTT-EEEEE-SGGGGGGGGG-

Radius of gyration: 33.04 Å; chains: 1; bounding box: 64×120×74 Å

pLDDT: mean 88.52, std 13.18, range [42.41, 98.19]